Protein AF-A0A951N186-F1 (afdb_monomer)

Structure (mmCIF, N/CA/C/O backbone):
data_AF-A0A951N186-F1
#
_entry.id   AF-A0A951N186-F1
#
loop_
_atom_site.group_PDB
_atom_site.id
_atom_site.type_symbol
_atom_site.label_atom_id
_atom_site.label_alt_id
_atom_site.label_comp_id
_atom_site.label_asym_id
_atom_site.label_entity_id
_atom_site.label_seq_id
_atom_site.pdbx_PDB_ins_code
_atom_site.Cartn_x
_atom_site.Cartn_y
_atom_site.Cartn_z
_atom_site.occupancy
_atom_site.B_iso_or_equiv
_atom_site.auth_seq_id
_atom_site.auth_comp_id
_atom_site.auth_asym_id
_atom_site.auth_atom_id
_atom_site.pdbx_PDB_model_num
ATOM 1 N N . MET A 1 1 ? -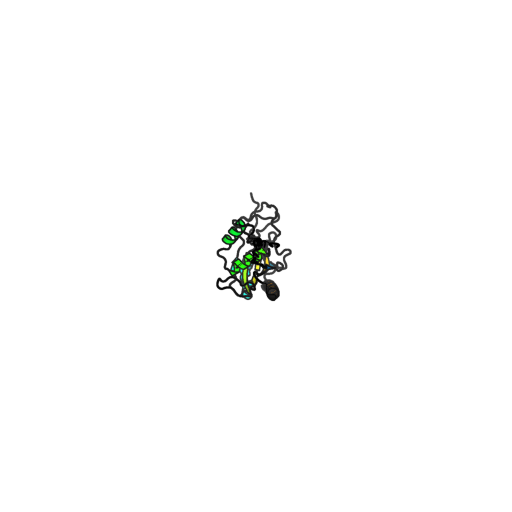59.216 61.824 78.967 1.00 41.09 1 MET A N 1
ATOM 2 C CA . MET A 1 1 ? -59.963 61.194 77.855 1.00 41.09 1 MET A CA 1
ATOM 3 C C . MET A 1 1 ? -59.197 61.439 76.556 1.00 41.09 1 MET A C 1
ATOM 5 O O . MET A 1 1 ? -59.422 62.451 75.911 1.00 41.09 1 MET A O 1
ATOM 9 N N . SER A 1 2 ? -58.229 60.579 76.223 1.00 41.03 2 SER A N 1
ATOM 10 C CA . SER A 1 2 ? -57.427 60.669 74.991 1.00 41.03 2 SER A CA 1
ATOM 11 C C . SER A 1 2 ? -57.712 59.431 74.142 1.00 41.03 2 SER A C 1
ATOM 13 O O . SER A 1 2 ? -57.433 58.312 74.56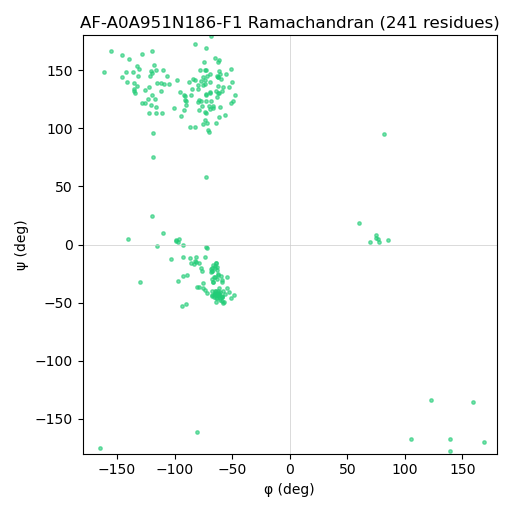6 1.00 41.03 2 SER A O 1
ATOM 15 N N . PHE A 1 3 ? -58.345 59.630 72.984 1.00 46.41 3 PHE A N 1
ATOM 16 C CA . PHE A 1 3 ? -58.671 58.579 72.022 1.00 46.41 3 PHE A CA 1
ATOM 17 C C . PHE A 1 3 ? -57.442 58.281 71.151 1.00 46.41 3 PHE A C 1
ATOM 19 O O . PHE A 1 3 ? -57.151 59.005 70.199 1.00 46.41 3 PHE A O 1
ATOM 26 N N . LEU A 1 4 ? -56.725 57.196 71.451 1.00 50.66 4 LEU A N 1
ATOM 27 C CA . LEU A 1 4 ? -55.666 56.670 70.586 1.00 50.66 4 LEU A CA 1
ATOM 28 C C . LEU A 1 4 ? -56.290 55.945 69.381 1.00 50.66 4 LEU A C 1
ATOM 30 O O . LEU A 1 4 ? -56.764 54.814 69.488 1.00 50.66 4 LEU A O 1
ATOM 34 N N . ARG A 1 5 ? -56.279 56.596 68.210 1.00 55.44 5 ARG A N 1
ATOM 35 C CA . ARG A 1 5 ? -56.559 55.956 66.913 1.00 55.44 5 ARG A CA 1
ATOM 36 C C . ARG A 1 5 ? -55.444 54.953 66.587 1.00 55.44 5 ARG A C 1
ATOM 38 O O . ARG A 1 5 ? -54.294 55.338 66.393 1.00 55.44 5 ARG A O 1
ATOM 45 N N . ARG A 1 6 ? -55.792 53.668 66.478 1.00 53.62 6 ARG A N 1
ATOM 46 C CA . ARG A 1 6 ? -54.900 52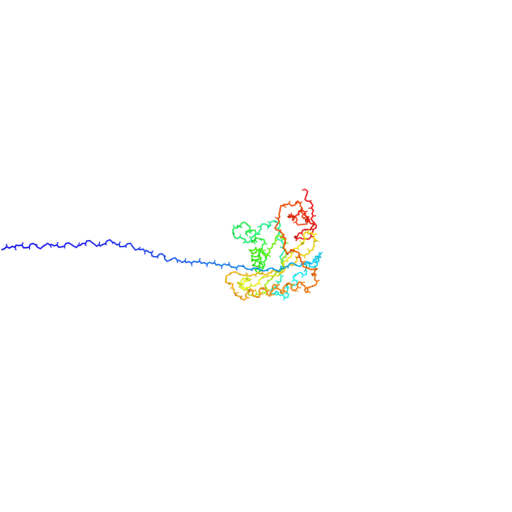.597 66.002 1.00 53.62 6 ARG A CA 1
ATOM 47 C C . ARG A 1 6 ? -54.710 52.745 64.485 1.00 53.62 6 ARG A C 1
ATOM 49 O O . ARG A 1 6 ? -55.666 52.586 63.728 1.00 53.62 6 ARG A O 1
ATOM 56 N N . LYS A 1 7 ? -53.494 53.073 64.036 1.00 51.12 7 LYS A N 1
ATOM 57 C CA . LYS A 1 7 ? -53.125 53.121 62.611 1.00 51.12 7 LYS A CA 1
ATOM 58 C C . LYS A 1 7 ? -53.012 51.678 62.101 1.00 51.12 7 LYS A C 1
ATOM 60 O O . LYS A 1 7 ? -52.183 50.918 62.592 1.00 51.12 7 LYS A O 1
ATOM 65 N N . LYS A 1 8 ? -53.899 51.285 61.184 1.00 52.12 8 LYS A N 1
ATOM 66 C CA . LYS A 1 8 ? -53.925 49.958 60.549 1.00 52.12 8 LYS A CA 1
ATOM 67 C C . LYS A 1 8 ? -52.709 49.859 59.617 1.00 52.12 8 LYS A C 1
ATOM 69 O O . LYS A 1 8 ? -52.573 50.702 58.737 1.00 52.12 8 LYS A O 1
ATOM 74 N N . SER A 1 9 ? -51.806 48.906 59.850 1.00 56.72 9 SER A N 1
ATOM 75 C CA . SER A 1 9 ? -50.656 48.666 58.970 1.00 56.72 9 SER A CA 1
ATOM 76 C C . SER A 1 9 ? -51.122 47.931 57.716 1.00 56.72 9 SER A C 1
ATOM 78 O O . SER A 1 9 ? -51.661 46.827 57.821 1.00 56.72 9 SER A O 1
ATOM 80 N N . GLU A 1 10 ? -50.930 48.533 56.547 1.00 61.75 10 GLU A N 1
ATOM 81 C CA . GLU A 1 10 ? -51.094 47.833 55.272 1.00 61.75 10 GLU A CA 1
ATOM 82 C C . GLU A 1 10 ? -49.919 46.870 55.045 1.00 61.75 10 GLU A C 1
ATOM 84 O O . GLU A 1 10 ? -48.776 47.223 55.357 1.00 61.75 10 GLU A O 1
ATOM 89 N N . PRO A 1 11 ? -50.175 45.649 54.545 1.00 61.47 11 PRO A N 1
ATOM 90 C CA . PRO A 1 11 ? -49.115 44.706 54.220 1.00 61.47 11 PRO A CA 1
ATOM 91 C C . PRO A 1 11 ? -48.320 45.211 53.009 1.00 61.47 11 PRO A C 1
ATOM 93 O O . PRO A 1 11 ? -48.897 45.602 51.995 1.00 61.47 11 PRO A O 1
ATOM 96 N N . ALA A 1 12 ? -46.992 45.205 53.125 1.00 70.25 12 ALA A N 1
ATOM 97 C CA . ALA A 1 12 ? -46.098 45.576 52.034 1.00 70.25 12 ALA A CA 1
ATOM 98 C C . ALA A 1 12 ? -46.257 44.610 50.839 1.00 70.25 12 ALA A C 1
ATOM 100 O O . ALA A 1 12 ? -46.468 43.412 51.059 1.00 70.25 12 ALA A O 1
ATOM 101 N N . PRO A 1 13 ? -46.158 45.103 49.589 1.00 70.00 13 PRO A N 1
ATOM 102 C CA . PRO A 1 13 ? -46.268 44.256 48.406 1.00 70.00 13 PRO A CA 1
ATOM 103 C C . PRO A 1 13 ? -45.133 43.218 48.369 1.00 70.00 13 PRO A C 1
ATOM 105 O O . PRO A 1 13 ? -44.019 43.518 48.813 1.00 70.00 13 PRO A O 1
ATOM 108 N N . PRO A 1 14 ? -45.399 41.999 47.860 1.00 73.56 14 PRO A N 1
ATOM 109 C CA . PRO A 1 14 ? -44.394 40.948 47.804 1.00 73.56 14 PRO A CA 1
ATOM 110 C C . PRO A 1 14 ? -43.214 41.372 46.915 1.00 73.56 14 PRO A C 1
ATOM 112 O O . PRO A 1 14 ? -43.421 42.069 45.916 1.00 73.56 14 PRO A O 1
ATOM 115 N N . PRO A 1 15 ? -41.978 40.976 47.272 1.00 77.12 15 PRO A N 1
ATOM 116 C CA . PRO A 1 15 ? -40.793 41.332 46.505 1.00 77.12 15 PRO A CA 1
ATOM 117 C C . PRO A 1 15 ? -40.879 40.775 45.074 1.00 77.12 15 PRO A C 1
ATOM 119 O O . PRO A 1 15 ? -41.459 39.703 44.871 1.00 77.12 15 PRO A O 1
ATOM 122 N N . PRO A 1 16 ? -40.318 41.488 44.077 1.00 76.25 16 PRO A N 1
ATOM 123 C CA . PRO A 1 16 ? -40.322 41.031 42.694 1.00 76.25 16 PRO A CA 1
ATOM 124 C C . PRO A 1 16 ? -39.608 39.676 42.577 1.00 76.25 16 PRO A C 1
ATOM 126 O O . PRO A 1 16 ? -38.612 39.456 43.275 1.00 76.25 16 PRO A O 1
ATOM 129 N N . PRO A 1 17 ? -40.100 38.762 41.720 1.00 74.75 17 PRO A N 1
ATOM 130 C CA . PRO A 1 17 ? -39.498 37.448 41.560 1.00 74.75 17 PRO A CA 1
ATOM 131 C C . PRO A 1 17 ? -38.057 37.588 41.067 1.00 74.75 17 PRO A C 1
ATOM 133 O O . PRO A 1 17 ? -37.775 38.307 40.106 1.00 74.75 17 PRO A O 1
ATOM 136 N N . THR A 1 18 ? -37.142 36.901 41.744 1.00 75.00 18 THR A N 1
ATOM 137 C CA . THR A 1 18 ? -35.739 36.803 41.351 1.00 75.00 18 THR A CA 1
ATOM 138 C C . THR A 1 18 ? -35.648 36.085 40.000 1.00 75.00 18 THR A C 1
ATOM 140 O O . THR A 1 18 ? -36.279 35.035 39.846 1.00 75.00 18 THR A O 1
ATOM 143 N N . PRO A 1 19 ? -34.894 36.610 39.014 1.00 65.69 19 PRO A N 1
ATOM 144 C CA . PRO A 1 19 ? -34.717 35.933 37.736 1.00 65.69 19 PRO A CA 1
ATOM 145 C C . PRO A 1 19 ? -34.062 34.572 37.980 1.00 65.69 19 PRO A C 1
ATOM 147 O O . PRO A 1 19 ? -32.961 34.482 38.523 1.00 65.69 19 PRO A O 1
ATOM 150 N N . VAL A 1 20 ? -34.774 33.510 37.612 1.00 72.38 20 VAL A N 1
ATOM 151 C CA . VAL A 1 20 ? -34.246 32.149 37.639 1.00 72.38 20 VAL A CA 1
ATOM 152 C C . VAL A 1 20 ? -33.281 32.047 36.465 1.00 72.38 20 VAL A C 1
ATOM 154 O O . VAL A 1 20 ? -33.701 32.061 35.311 1.00 72.38 20 VAL A O 1
ATOM 157 N N . HIS A 1 21 ? -31.983 32.012 36.750 1.00 67.06 21 HIS A N 1
ATOM 158 C CA . HIS A 1 21 ? -31.002 31.633 35.745 1.00 67.06 21 HIS A CA 1
ATOM 159 C C . HIS A 1 21 ? -31.157 30.130 35.507 1.00 67.06 21 HIS A C 1
ATOM 161 O O . HIS A 1 21 ? -30.788 29.329 36.362 1.00 67.06 21 HIS A O 1
ATOM 167 N N . GLU A 1 22 ? -31.760 29.754 34.380 1.00 69.25 22 GLU A N 1
ATOM 168 C CA . GLU A 1 22 ? -31.733 28.374 33.898 1.00 69.25 22 GLU A CA 1
ATOM 169 C C . GLU A 1 22 ? -30.268 27.996 33.645 1.00 69.25 22 GLU A C 1
ATOM 171 O O . GLU A 1 22 ? -29.619 28.533 32.744 1.00 69.25 22 GLU A O 1
ATOM 176 N N . GLU A 1 23 ? -29.718 27.108 34.477 1.00 68.31 23 GLU A N 1
ATOM 177 C CA . GLU A 1 23 ? -28.435 26.473 34.193 1.00 68.31 23 GLU A CA 1
ATOM 178 C C . GLU A 1 23 ? -28.601 25.623 32.934 1.00 68.31 23 GLU A C 1
ATOM 180 O O . GLU A 1 23 ? -29.205 24.550 32.949 1.00 68.31 23 GLU A O 1
ATOM 185 N N . VAL A 1 24 ? -28.069 26.114 31.816 1.00 73.69 24 VAL A N 1
ATOM 186 C CA . VAL A 1 24 ? -27.988 25.334 30.584 1.00 73.69 24 VAL A CA 1
ATOM 187 C C . VAL A 1 24 ? -26.932 24.251 30.797 1.00 73.69 24 VAL A C 1
ATOM 189 O O . VAL A 1 24 ? -25.733 24.503 30.686 1.00 73.69 24 VAL A O 1
ATOM 192 N N . THR A 1 25 ? -27.364 23.031 31.118 1.00 74.44 25 THR A N 1
ATOM 193 C CA . THR A 1 25 ? -26.478 21.863 31.154 1.00 74.44 25 THR A CA 1
AT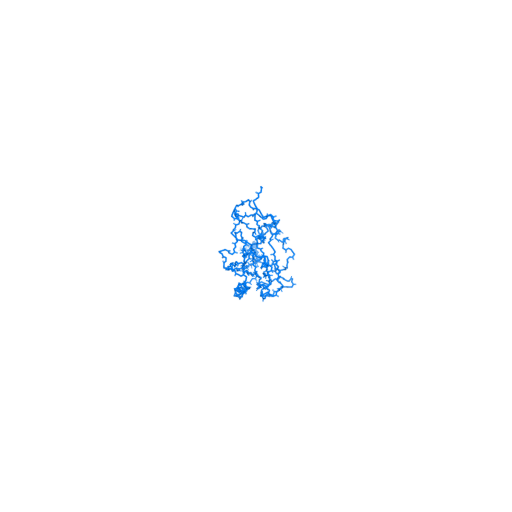OM 194 C C . THR A 1 25 ? -26.074 21.506 29.725 1.00 74.44 25 THR A C 1
ATOM 196 O O . THR A 1 25 ? -26.828 20.854 29.001 1.00 74.44 25 THR A O 1
ATOM 199 N N . ALA A 1 26 ? -24.900 21.965 29.292 1.00 80.12 26 ALA A N 1
ATOM 200 C CA . ALA A 1 26 ? -24.357 21.619 27.986 1.00 80.12 26 ALA A CA 1
ATOM 201 C C . ALA A 1 26 ? -23.877 20.160 27.980 1.00 80.12 26 ALA A C 1
ATOM 203 O O . ALA A 1 26 ? -23.118 19.737 28.852 1.00 80.12 26 ALA A O 1
ATOM 204 N N . GLN A 1 27 ? -24.316 19.392 26.986 1.00 83.19 27 GLN A N 1
ATOM 205 C CA . GLN A 1 27 ? -23.782 18.062 26.708 1.00 83.19 27 GLN A CA 1
ATOM 206 C C . GLN A 1 27 ? -22.641 18.211 25.701 1.00 83.19 27 GLN A C 1
ATOM 208 O O . GLN A 1 27 ? -22.852 18.666 24.578 1.00 83.19 27 GLN A O 1
ATOM 213 N N . GLU A 1 28 ? -21.426 17.862 26.116 1.00 85.94 28 GLU A N 1
ATOM 214 C CA . GLU A 1 28 ? -20.249 17.883 25.251 1.00 85.94 28 GLU A CA 1
ATOM 215 C C . GLU A 1 28 ? -20.074 16.520 24.571 1.00 85.94 28 GLU A C 1
ATOM 217 O O . GLU A 1 28 ? -20.038 15.478 25.228 1.00 85.94 28 GLU A O 1
ATOM 222 N N . TYR A 1 29 ? -19.939 16.531 23.245 1.00 86.31 29 TYR A N 1
ATOM 223 C CA . TYR A 1 29 ? -19.657 15.346 22.441 1.00 86.31 29 TYR A CA 1
ATOM 224 C C . TYR A 1 29 ? -18.349 15.565 21.684 1.00 86.31 29 TYR A C 1
ATOM 226 O O . TYR A 1 29 ? -18.241 16.488 20.880 1.00 86.31 29 TYR A O 1
ATOM 234 N N . LEU A 1 30 ? -17.359 14.705 21.924 1.00 85.94 30 LEU A N 1
ATOM 235 C CA . LEU A 1 30 ? -16.050 14.768 21.278 1.00 85.94 30 LEU A CA 1
ATOM 236 C C . LEU A 1 30 ? -15.715 13.427 20.625 1.00 85.94 30 LEU A C 1
ATOM 238 O O . LEU A 1 30 ? -15.795 12.373 21.258 1.00 85.94 30 LEU A O 1
ATOM 242 N N . LEU A 1 31 ? -15.259 13.482 19.375 1.00 81.12 31 LEU A N 1
ATOM 243 C CA . LEU A 1 31 ? -14.644 12.360 18.676 1.00 81.12 31 LEU A CA 1
ATOM 244 C C . LEU A 1 31 ? -13.214 12.742 18.289 1.00 81.12 31 LEU A C 1
ATOM 246 O O . LEU A 1 31 ? -12.987 13.785 17.683 1.00 81.12 31 LEU A O 1
ATOM 250 N N . ARG A 1 32 ? -12.249 11.883 18.628 1.00 84.44 32 ARG A N 1
ATOM 251 C CA . ARG A 1 32 ? -10.862 11.983 18.164 1.00 84.44 32 ARG A CA 1
ATOM 252 C C . ARG A 1 32 ? -10.487 10.692 17.460 1.00 84.44 32 ARG A C 1
ATOM 254 O O . ARG A 1 32 ? -10.621 9.616 18.041 1.00 84.44 32 ARG A O 1
ATOM 261 N N . LEU A 1 33 ? -10.027 10.827 16.225 1.00 86.69 33 LEU A N 1
ATOM 262 C CA . LEU A 1 33 ? -9.507 9.736 15.414 1.00 86.69 33 LEU A CA 1
ATOM 263 C C . LEU A 1 33 ? -8.013 9.973 15.232 1.00 86.69 33 LEU A C 1
ATOM 265 O O . LEU A 1 33 ? -7.602 11.091 14.928 1.00 86.69 33 LEU A O 1
ATOM 269 N N . ALA A 1 34 ? -7.215 8.936 15.454 1.00 89.00 34 ALA A N 1
ATOM 270 C CA . ALA A 1 34 ? -5.777 8.983 15.249 1.00 89.00 34 ALA A CA 1
ATOM 271 C C . ALA A 1 34 ? -5.383 7.842 14.319 1.00 89.00 34 ALA A C 1
ATOM 273 O O . ALA A 1 34 ? -5.656 6.683 14.629 1.00 89.00 34 ALA A O 1
ATOM 274 N N . TYR A 1 35 ? -4.759 8.189 13.200 1.00 92.06 35 TYR A N 1
ATOM 275 C CA . TYR A 1 35 ? -4.247 7.250 12.211 1.00 92.06 35 TYR A CA 1
ATOM 276 C C . TYR A 1 35 ? -2.728 7.304 12.220 1.00 92.06 35 TYR A C 1
ATOM 278 O O . TYR A 1 35 ? -2.139 8.377 12.347 1.00 92.06 35 TYR A O 1
ATOM 286 N N . VAL A 1 36 ? -2.106 6.138 12.122 1.00 93.69 36 VAL A N 1
ATOM 287 C CA . VAL A 1 36 ? -0.657 5.984 12.118 1.00 93.69 36 VAL A CA 1
ATOM 288 C C . VAL A 1 36 ? -0.298 5.053 10.978 1.00 93.69 36 VAL A C 1
ATOM 290 O O . VAL A 1 36 ? -0.931 4.016 10.792 1.00 93.69 36 VAL A O 1
ATOM 293 N N . ALA A 1 37 ? 0.743 5.416 10.243 1.00 95.81 37 ALA A N 1
ATOM 294 C CA . ALA A 1 37 ? 1.339 4.562 9.238 1.00 95.81 37 ALA A CA 1
ATOM 295 C C . ALA A 1 37 ? 2.856 4.538 9.397 1.00 95.81 37 ALA A C 1
ATOM 297 O O . ALA A 1 37 ? 3.463 5.474 9.924 1.00 95.81 37 ALA A O 1
ATOM 298 N N . ARG A 1 38 ? 3.469 3.447 8.948 1.00 96.19 38 ARG A N 1
ATOM 299 C CA . ARG A 1 38 ? 4.919 3.306 8.844 1.00 96.19 38 ARG A CA 1
ATOM 300 C C . ARG A 1 38 ? 5.264 2.691 7.499 1.00 96.19 38 ARG A C 1
ATOM 302 O O . ARG A 1 38 ? 4.602 1.755 7.057 1.00 96.19 38 ARG A O 1
ATOM 309 N N . SER A 1 39 ? 6.321 3.207 6.891 1.00 96.56 39 SER A N 1
ATOM 310 C CA . SER A 1 39 ? 6.902 2.689 5.656 1.00 96.56 39 SER A CA 1
ATOM 311 C C . SER A 1 39 ? 8.346 2.281 5.914 1.00 96.56 39 SER A C 1
ATOM 313 O O . SER A 1 39 ? 9.020 2.891 6.744 1.00 96.56 39 SER A O 1
ATOM 315 N N . SER A 1 40 ? 8.817 1.255 5.213 1.00 95.94 40 SER A N 1
ATOM 316 C CA . SER A 1 40 ? 10.240 0.931 5.131 1.00 95.94 40 SER A CA 1
ATOM 317 C C . SER A 1 40 ? 10.928 1.796 4.079 1.00 95.94 40 SER A C 1
ATOM 319 O O . SER A 1 40 ? 10.262 2.470 3.283 1.00 95.94 40 SER A O 1
ATOM 321 N N . ASP A 1 41 ? 12.254 1.686 4.026 1.00 93.81 41 ASP A N 1
ATOM 322 C CA . ASP A 1 41 ? 13.028 2.072 2.851 1.00 93.81 41 ASP A CA 1
ATOM 323 C C . ASP A 1 41 ? 12.612 1.234 1.630 1.00 93.81 41 ASP A C 1
ATOM 325 O O . ASP A 1 41 ? 12.003 0.160 1.755 1.00 93.81 41 ASP A O 1
ATOM 329 N N . GLY A 1 42 ? 12.900 1.763 0.443 1.00 93.25 42 GLY A N 1
ATOM 330 C CA . GLY A 1 42 ? 12.586 1.121 -0.826 1.00 93.25 42 GLY A CA 1
ATOM 331 C C . GLY A 1 42 ? 13.666 0.120 -1.214 1.00 93.25 42 GLY A C 1
ATOM 332 O O . GLY A 1 42 ? 14.853 0.366 -1.022 1.00 93.25 42 GLY A O 1
ATOM 333 N N . LEU A 1 43 ? 13.255 -0.995 -1.802 1.00 96.25 43 LEU A N 1
ATOM 334 C CA . LEU A 1 43 ? 14.132 -1.975 -2.426 1.00 96.25 43 LEU A CA 1
ATOM 335 C C . LEU A 1 43 ? 13.952 -1.913 -3.936 1.00 96.25 43 LEU A C 1
ATOM 337 O O . LEU A 1 43 ? 12.830 -1.803 -4.430 1.00 96.25 43 LEU A O 1
ATOM 341 N N . ARG A 1 44 ? 15.064 -1.995 -4.662 1.00 95.69 44 ARG A N 1
ATOM 342 C CA . ARG A 1 44 ? 15.081 -2.059 -6.122 1.00 95.69 44 ARG A CA 1
ATOM 343 C C . ARG A 1 44 ? 14.918 -3.504 -6.550 1.00 95.69 44 ARG A C 1
ATOM 345 O O . ARG A 1 44 ? 15.643 -4.376 -6.080 1.00 95.69 44 ARG A O 1
ATOM 352 N N . LEU A 1 45 ? 13.972 -3.761 -7.433 1.00 95.44 45 LEU A N 1
ATOM 353 C CA . LEU A 1 45 ? 13.720 -5.059 -8.032 1.00 95.44 45 LEU A CA 1
ATOM 354 C C . LEU A 1 45 ? 13.928 -4.953 -9.543 1.00 95.44 45 LEU A C 1
ATOM 356 O O . LEU A 1 45 ? 13.805 -3.880 -10.137 1.00 95.44 45 LEU A O 1
ATOM 360 N N . ALA A 1 46 ? 14.250 -6.082 -10.171 1.00 91.62 46 ALA A N 1
ATOM 361 C CA . ALA A 1 46 ? 14.498 -6.125 -11.606 1.00 91.62 46 ALA A CA 1
ATOM 362 C C . ALA A 1 46 ? 13.314 -5.574 -12.420 1.00 91.62 46 ALA A C 1
ATOM 364 O O . ALA A 1 46 ? 12.151 -5.754 -12.056 1.00 91.62 46 ALA A O 1
ATOM 365 N N . ALA A 1 47 ? 13.635 -4.938 -13.550 1.00 87.12 47 ALA A N 1
ATOM 366 C CA . ALA A 1 47 ? 12.679 -4.387 -14.507 1.00 87.12 47 ALA A CA 1
ATOM 367 C C . ALA A 1 47 ? 11.966 -5.493 -15.316 1.00 87.12 47 ALA A C 1
ATOM 369 O O . ALA A 1 47 ? 12.076 -5.563 -16.541 1.00 87.12 47 ALA A O 1
ATOM 370 N N . ASP A 1 48 ? 11.286 -6.402 -14.620 1.00 86.75 48 ASP A N 1
ATOM 371 C CA . ASP A 1 48 ? 10.630 -7.577 -15.185 1.00 86.75 48 ASP A CA 1
ATOM 372 C C . ASP A 1 48 ? 9.168 -7.641 -14.703 1.00 86.75 48 ASP A C 1
ATOM 374 O O . ASP A 1 48 ? 8.915 -7.712 -13.495 1.00 86.75 48 ASP A O 1
ATOM 378 N N . PRO A 1 49 ? 8.178 -7.648 -15.617 1.00 84.94 49 PRO A N 1
ATOM 379 C CA . PRO A 1 49 ? 6.767 -7.793 -15.263 1.00 84.94 49 PRO A CA 1
ATOM 380 C C . PRO A 1 49 ? 6.447 -9.034 -14.421 1.00 84.94 49 PRO A C 1
ATOM 382 O O . PRO A 1 49 ? 5.498 -9.012 -13.638 1.00 84.94 49 PRO A O 1
ATOM 385 N N . SER A 1 50 ? 7.222 -10.115 -14.550 1.00 89.56 50 SER A N 1
ATOM 386 C CA . SER A 1 50 ? 7.032 -11.319 -13.737 1.00 89.56 50 SER A CA 1
ATOM 387 C C . SER A 1 50 ? 7.362 -11.092 -12.259 1.00 89.56 50 SER A C 1
ATOM 389 O O . SER A 1 50 ? 6.728 -11.689 -11.390 1.00 89.56 50 SER A O 1
ATOM 391 N N . VAL A 1 51 ? 8.290 -10.175 -11.966 1.00 91.19 51 VAL A N 1
ATOM 392 C CA . VAL A 1 51 ? 8.646 -9.781 -10.598 1.00 91.19 51 VAL A CA 1
ATOM 393 C C . VAL A 1 51 ? 7.526 -8.950 -9.978 1.00 91.19 51 VAL A C 1
ATOM 395 O O . VAL A 1 51 ? 7.135 -9.208 -8.842 1.00 91.19 51 VAL A O 1
ATOM 398 N N . ALA A 1 52 ? 6.931 -8.025 -10.739 1.00 90.38 52 ALA A N 1
ATOM 399 C CA . ALA A 1 52 ? 5.754 -7.279 -10.286 1.00 90.38 52 ALA A CA 1
ATOM 400 C C . ALA A 1 52 ? 4.569 -8.216 -9.977 1.00 90.38 52 ALA A C 1
ATOM 402 O O . ALA A 1 52 ? 3.901 -8.064 -8.956 1.00 90.38 52 ALA A O 1
ATOM 403 N N . ALA A 1 53 ? 4.350 -9.235 -10.815 1.00 92.62 53 ALA A N 1
ATOM 404 C CA . ALA A 1 53 ? 3.310 -10.241 -10.603 1.00 92.62 53 ALA A CA 1
ATOM 405 C C . ALA A 1 53 ? 3.565 -11.149 -9.382 1.00 92.62 53 ALA A C 1
ATOM 407 O O . ALA A 1 53 ? 2.623 -11.747 -8.865 1.00 92.62 53 ALA A O 1
ATOM 408 N N . ALA A 1 54 ? 4.811 -11.247 -8.906 1.00 94.12 54 ALA A N 1
ATOM 409 C CA . ALA A 1 54 ? 5.178 -12.048 -7.739 1.00 94.12 54 ALA A CA 1
ATOM 410 C C . ALA A 1 54 ? 4.947 -11.324 -6.399 1.00 94.12 54 ALA A C 1
ATOM 412 O O . ALA A 1 54 ? 4.885 -11.986 -5.363 1.00 94.12 54 ALA A O 1
ATOM 413 N N . ILE A 1 55 ? 4.783 -9.993 -6.396 1.00 95.88 55 ILE A N 1
ATOM 414 C CA . ILE A 1 55 ? 4.613 -9.183 -5.173 1.00 95.88 55 ILE A CA 1
ATOM 415 C C . ILE A 1 55 ? 3.521 -9.723 -4.232 1.00 95.88 55 ILE A C 1
ATOM 417 O O . ILE A 1 55 ? 3.794 -9.834 -3.034 1.00 95.88 55 ILE A O 1
ATOM 421 N N . PRO A 1 56 ? 2.315 -10.101 -4.700 1.00 97.12 56 PRO A N 1
ATOM 422 C CA . PRO A 1 56 ? 1.260 -10.574 -3.802 1.00 97.12 56 PRO A CA 1
ATOM 423 C C . PRO A 1 56 ? 1.665 -11.836 -3.031 1.00 97.12 56 PRO A C 1
ATOM 425 O O . PRO A 1 56 ? 1.394 -11.935 -1.836 1.00 97.12 56 PRO A O 1
ATOM 428 N N . ALA A 1 57 ? 2.402 -12.746 -3.676 1.00 97.00 57 ALA A N 1
ATOM 429 C CA . ALA A 1 57 ? 2.893 -13.978 -3.060 1.00 97.00 57 ALA A CA 1
ATOM 430 C C . ALA A 1 57 ? 3.961 -13.726 -1.976 1.00 97.00 57 ALA A C 1
ATOM 432 O O . ALA A 1 57 ? 4.169 -14.569 -1.109 1.00 97.00 57 ALA A O 1
ATOM 433 N N . ILE A 1 58 ? 4.627 -12.564 -1.991 1.00 96.69 58 ILE A N 1
ATOM 434 C CA . ILE A 1 58 ? 5.561 -12.146 -0.930 1.00 96.69 58 ILE A CA 1
ATOM 435 C C . ILE A 1 58 ? 4.788 -11.693 0.322 1.00 96.69 58 ILE A C 1
ATOM 437 O O . ILE A 1 58 ? 5.248 -11.895 1.447 1.00 96.69 58 ILE A O 1
ATOM 441 N N . VAL A 1 59 ? 3.608 -11.089 0.141 1.00 97.19 59 VAL A N 1
ATOM 442 C CA . VAL A 1 59 ? 2.745 -10.602 1.234 1.00 97.19 59 VAL A CA 1
ATOM 443 C C . VAL A 1 59 ? 1.926 -11.731 1.854 1.00 97.19 59 VAL A C 1
ATOM 445 O O . VAL A 1 59 ? 1.716 -11.746 3.068 1.00 97.19 59 VAL A O 1
ATOM 448 N N . GLU A 1 60 ? 1.483 -12.680 1.031 1.00 97.38 60 GLU A N 1
ATOM 449 C CA . GLU A 1 60 ? 0.554 -13.754 1.391 1.00 97.38 60 GLU A CA 1
ATOM 450 C C . GLU A 1 60 ? 0.915 -14.508 2.689 1.00 97.38 60 GLU A C 1
ATOM 452 O O . GLU A 1 60 ? 0.029 -14.657 3.530 1.00 97.38 60 GLU A O 1
ATOM 457 N N . PRO A 1 61 ? 2.183 -14.886 2.970 1.00 97.31 61 PRO A N 1
ATOM 458 C CA . PRO A 1 61 ? 2.535 -15.598 4.203 1.00 97.31 61 PRO A CA 1
ATOM 459 C C . PRO A 1 61 ? 2.318 -14.800 5.496 1.00 97.31 61 PRO A C 1
ATOM 461 O O . PRO A 1 61 ? 2.314 -15.380 6.583 1.00 97.31 61 PRO A O 1
ATOM 464 N N . LEU A 1 62 ? 2.213 -13.471 5.403 1.00 97.31 62 LEU A N 1
ATOM 465 C CA . LEU A 1 62 ? 2.008 -12.572 6.540 1.00 97.31 62 LEU A CA 1
ATOM 466 C C . LEU A 1 62 ? 0.563 -12.074 6.648 1.00 97.31 62 LEU A C 1
ATOM 468 O O . LEU A 1 62 ? 0.210 -11.485 7.670 1.00 97.31 62 LEU A O 1
ATOM 472 N N . SER A 1 63 ? -0.260 -12.283 5.619 1.00 97.69 63 SER A N 1
ATOM 473 C CA . SER A 1 63 ? -1.642 -11.814 5.604 1.00 97.69 63 SER A CA 1
ATOM 474 C C . SER A 1 63 ? -2.592 -12.835 6.230 1.00 97.69 63 SER A C 1
ATOM 476 O O . SER A 1 63 ? -2.470 -14.040 6.035 1.00 97.69 63 SER A O 1
ATOM 478 N N . GLN A 1 64 ? -3.562 -12.342 6.995 1.00 97.62 64 GLN A N 1
ATOM 479 C CA . GLN A 1 64 ? -4.651 -13.129 7.580 1.00 97.62 64 GLN A CA 1
ATOM 480 C C . GLN A 1 64 ? -5.841 -13.266 6.624 1.00 97.62 64 GLN A C 1
ATOM 482 O O . GLN A 1 64 ? -6.750 -14.058 6.867 1.00 97.62 64 GLN A O 1
ATOM 487 N N . THR A 1 65 ? -5.842 -12.490 5.543 1.00 97.19 65 THR A N 1
ATOM 488 C CA . THR A 1 65 ? -6.891 -12.452 4.524 1.00 97.19 65 THR A CA 1
ATOM 489 C C . THR A 1 65 ? -6.274 -12.617 3.139 1.00 97.19 65 THR A C 1
ATOM 491 O O . THR A 1 65 ? -5.067 -12.436 2.990 1.00 97.19 65 THR A O 1
ATOM 494 N N . PRO A 1 66 ? -7.068 -12.937 2.103 1.00 97.00 66 PRO A N 1
ATOM 495 C CA . PRO A 1 66 ? -6.573 -12.896 0.733 1.00 97.00 66 PRO A CA 1
ATOM 496 C C . PRO A 1 66 ? -5.942 -11.534 0.420 1.00 97.00 66 PRO A C 1
ATOM 498 O O . PRO A 1 66 ? -6.495 -10.498 0.796 1.00 97.00 66 PRO A O 1
ATOM 501 N N . VAL A 1 67 ? -4.783 -11.552 -0.239 1.00 98.06 67 VAL A N 1
ATOM 502 C CA . VAL A 1 67 ? -4.091 -10.333 -0.668 1.00 98.06 67 VAL A CA 1
ATOM 503 C C . VAL A 1 67 ? -4.792 -9.786 -1.905 1.00 98.06 67 VAL A C 1
ATOM 505 O O . VAL A 1 67 ? -4.922 -10.479 -2.914 1.00 98.06 67 VAL A O 1
ATOM 508 N N . GLU A 1 68 ? -5.227 -8.538 -1.827 1.00 97.81 68 GLU A N 1
ATOM 509 C CA . GLU A 1 68 ? -5.865 -7.808 -2.918 1.00 97.81 68 GLU A CA 1
ATOM 510 C C . GLU A 1 68 ? -4.867 -6.793 -3.489 1.00 97.81 68 GLU A C 1
ATOM 512 O O . GLU A 1 68 ? -4.090 -6.171 -2.757 1.00 97.81 68 GLU A O 1
ATOM 517 N N . VAL A 1 69 ? -4.831 -6.690 -4.818 1.00 97.69 69 VAL A N 1
ATOM 518 C CA . VAL A 1 69 ? -3.866 -5.857 -5.543 1.00 97.69 69 VAL A CA 1
ATOM 519 C C . VAL A 1 69 ? -4.600 -4.692 -6.169 1.00 97.69 69 VAL A C 1
ATOM 521 O O . VAL A 1 69 ? -5.372 -4.870 -7.109 1.00 97.69 69 VAL A O 1
ATOM 524 N N . VAL A 1 70 ? -4.300 -3.499 -5.677 1.00 96.88 70 VAL A N 1
ATOM 525 C CA . VAL A 1 70 ? -4.875 -2.252 -6.167 1.00 96.88 70 VAL A CA 1
ATOM 526 C C . VAL A 1 70 ? -3.865 -1.587 -7.083 1.00 96.88 70 VAL A C 1
ATOM 528 O O . VAL A 1 70 ? -2.758 -1.248 -6.664 1.00 96.88 70 VAL A O 1
ATOM 531 N N . GLY A 1 71 ? -4.230 -1.420 -8.350 1.00 95.06 71 GLY A N 1
ATOM 532 C CA . GLY A 1 71 ? -3.420 -0.665 -9.300 1.00 95.06 71 GLY A CA 1
ATOM 533 C C . GLY A 1 71 ? -3.478 0.847 -9.043 1.00 95.06 71 GLY A C 1
ATOM 534 O O . GLY A 1 71 ? -4.345 1.318 -8.304 1.00 95.06 71 GLY A O 1
ATOM 535 N N . PRO A 1 72 ? -2.611 1.634 -9.696 1.00 94.00 72 PRO A N 1
ATOM 536 C CA . PRO A 1 72 ? -2.606 3.076 -9.512 1.00 94.00 72 PRO A CA 1
ATOM 537 C C . PRO A 1 72 ? -3.867 3.710 -10.118 1.00 94.00 72 PRO A C 1
ATOM 539 O O . PRO A 1 72 ? -4.368 3.269 -11.161 1.00 94.00 72 PRO A O 1
ATOM 542 N N . LEU A 1 73 ? -4.348 4.783 -9.491 1.00 93.00 73 LEU A N 1
ATOM 543 C CA . LEU A 1 73 ? -5.554 5.527 -9.833 1.00 93.00 73 LEU A CA 1
ATOM 544 C C . LEU A 1 73 ? -5.616 5.842 -11.331 1.00 93.00 73 LEU A C 1
ATOM 546 O O . LEU A 1 73 ? -4.656 6.386 -11.888 1.00 93.00 73 LEU A O 1
ATOM 550 N N . PRO A 1 74 ? -6.731 5.532 -12.014 1.00 90.06 74 PRO A N 1
ATOM 551 C CA . PRO A 1 74 ? -7.001 6.008 -13.368 1.00 90.06 74 PRO A CA 1
ATOM 552 C C . PRO A 1 74 ? -6.822 7.528 -13.486 1.00 90.06 74 PRO A C 1
ATOM 554 O O . PRO A 1 74 ? -7.040 8.254 -12.522 1.00 90.06 74 PRO A O 1
ATOM 557 N N . LEU A 1 75 ? -6.458 8.021 -14.676 1.00 86.81 75 LEU A N 1
ATOM 558 C CA . LEU A 1 75 ? -6.205 9.458 -14.882 1.00 86.81 75 LEU A CA 1
ATOM 559 C C . LEU A 1 75 ? -7.421 10.336 -14.562 1.00 86.81 75 LEU A C 1
ATOM 561 O O . LEU A 1 75 ? -7.265 11.452 -14.089 1.00 86.81 75 LEU A O 1
ATOM 565 N N . GLU A 1 76 ? -8.629 9.824 -14.789 1.00 89.50 76 GLU A N 1
ATOM 566 C CA . GLU A 1 76 ? -9.889 10.498 -14.449 1.00 89.50 76 GLU A CA 1
ATOM 567 C C . GLU A 1 76 ? -10.088 10.726 -12.940 1.00 89.50 76 GLU A C 1
ATOM 569 O O . GLU A 1 76 ? -10.914 11.549 -12.548 1.00 89.50 76 GLU A O 1
ATOM 574 N N . TYR A 1 77 ? -9.314 10.028 -12.105 1.00 91.94 77 TYR A N 1
ATOM 575 C CA . TYR A 1 77 ? -9.320 10.125 -10.650 1.00 91.94 77 TYR A CA 1
ATOM 576 C C . TYR A 1 77 ? -7.956 10.573 -10.099 1.00 91.94 77 TYR A C 1
ATOM 578 O O . TYR A 1 77 ? -7.644 10.264 -8.954 1.00 91.94 77 TYR A O 1
ATOM 586 N N . SER A 1 78 ? -7.130 11.281 -10.884 1.00 85.12 78 SER A N 1
ATOM 587 C CA . SER A 1 78 ? -5.787 11.714 -10.452 1.00 85.12 78 SER A CA 1
ATOM 588 C C . SER A 1 78 ? -5.794 12.586 -9.197 1.00 85.12 78 SER A C 1
ATOM 590 O O . SER A 1 78 ? -4.844 12.546 -8.424 1.00 85.12 78 SER A O 1
ATOM 592 N N . ASP A 1 79 ? -6.869 13.349 -9.003 1.00 87.38 79 ASP A N 1
ATOM 593 C CA . ASP A 1 79 ? -7.022 14.290 -7.892 1.00 87.38 79 ASP A CA 1
ATOM 594 C C . ASP A 1 79 ? -7.809 13.675 -6.720 1.00 87.38 79 ASP A C 1
ATOM 596 O O . ASP A 1 79 ? -8.121 14.360 -5.748 1.00 87.38 79 ASP A O 1
ATOM 600 N N . ALA A 1 80 ? -8.166 12.388 -6.803 1.00 93.31 80 ALA A N 1
ATOM 601 C CA . ALA A 1 80 ? -8.937 11.713 -5.771 1.00 93.31 80 ALA A CA 1
ATOM 602 C C . ALA A 1 80 ? -8.160 11.659 -4.447 1.00 93.31 80 ALA A C 1
ATOM 604 O O . ALA A 1 80 ? -7.041 11.155 -4.394 1.00 93.31 80 ALA A O 1
ATOM 605 N N . SER A 1 81 ? -8.785 12.123 -3.364 1.00 93.81 81 SER A N 1
ATOM 606 C CA . SER A 1 81 ? -8.168 12.197 -2.037 1.00 93.81 81 SER A CA 1
ATOM 607 C C . SER A 1 81 ? -9.171 11.843 -0.939 1.00 93.81 81 SER A C 1
ATOM 609 O O . SER A 1 81 ? -10.309 12.306 -0.997 1.00 93.81 81 SER A O 1
ATOM 611 N N . PRO A 1 82 ? -8.785 11.087 0.106 1.00 93.81 82 PRO A N 1
ATOM 612 C CA . PRO A 1 82 ? -9.669 10.789 1.236 1.00 93.81 82 PRO A CA 1
ATOM 613 C C . PRO A 1 82 ? -9.914 11.991 2.173 1.00 93.81 82 PRO A C 1
ATOM 615 O O . PRO A 1 82 ? -10.664 11.870 3.146 1.00 93.81 82 PRO A O 1
ATOM 618 N N . ALA A 1 83 ? -9.299 13.151 1.916 1.00 91.38 83 ALA A N 1
ATOM 619 C CA . ALA A 1 83 ? -9.403 14.330 2.769 1.00 91.38 83 ALA A CA 1
ATOM 620 C C . ALA A 1 83 ? -10.811 14.960 2.741 1.00 91.38 83 ALA A C 1
ATOM 622 O O . ALA A 1 83 ? -11.259 15.516 1.739 1.00 91.38 83 ALA A O 1
ATOM 623 N N . ILE A 1 84 ? -11.488 14.959 3.895 1.00 87.81 84 ILE A N 1
ATOM 624 C CA . ILE A 1 84 ? -12.878 15.441 4.044 1.00 87.81 84 ILE A CA 1
ATOM 625 C C . ILE A 1 84 ? -13.037 16.934 3.712 1.00 87.81 84 ILE A C 1
ATOM 627 O O . ILE A 1 84 ? -14.106 17.368 3.285 1.00 87.81 84 ILE A O 1
ATOM 631 N N . GLU A 1 85 ? -11.975 17.722 3.861 1.00 90.00 85 GLU A N 1
ATOM 632 C CA . GLU A 1 85 ? -11.972 19.159 3.561 1.00 90.00 85 GLU A CA 1
ATOM 633 C C . GLU A 1 85 ? -12.182 19.459 2.067 1.00 90.00 85 GLU A C 1
ATOM 635 O O . GLU A 1 85 ? -12.593 20.562 1.704 1.00 90.00 85 GLU A O 1
ATOM 640 N N . ARG A 1 86 ? -11.937 18.475 1.192 1.00 90.38 86 ARG A N 1
ATOM 641 C CA . ARG A 1 86 ? -11.991 18.610 -0.265 1.00 90.38 86 ARG A CA 1
ATOM 642 C C . ARG A 1 86 ? -13.053 17.684 -0.845 1.00 90.38 86 ARG A C 1
ATOM 644 O O . ARG A 1 86 ? -12.769 16.646 -1.430 1.00 90.38 86 ARG A O 1
ATOM 651 N N . PHE A 1 87 ? -14.312 18.082 -0.682 1.00 91.31 87 PHE A N 1
ATOM 652 C CA . PHE A 1 87 ? -15.469 17.223 -0.956 1.00 91.31 87 PHE A CA 1
ATOM 653 C C . PHE A 1 87 ? -15.482 16.576 -2.353 1.00 91.31 87 PHE A C 1
ATOM 655 O O . PHE A 1 87 ? -15.817 15.401 -2.471 1.00 91.31 87 PHE A O 1
ATOM 662 N N . ASN A 1 88 ? -15.099 17.308 -3.405 1.00 93.94 88 ASN A N 1
ATOM 663 C CA . ASN A 1 88 ? -15.065 16.761 -4.767 1.00 93.94 88 ASN A CA 1
ATOM 664 C C . ASN A 1 88 ? -14.009 15.653 -4.917 1.00 93.94 88 ASN A C 1
ATOM 666 O O . ASN A 1 88 ? -14.298 14.610 -5.500 1.00 93.94 88 ASN A O 1
ATOM 670 N N . GLU A 1 89 ? -12.816 15.863 -4.355 1.00 94.62 89 GLU A N 1
ATOM 671 C CA . GLU A 1 89 ? -11.716 14.888 -4.351 1.00 94.62 89 GLU A CA 1
ATOM 672 C C . GLU A 1 89 ? -12.106 13.643 -3.540 1.00 94.62 89 GLU A C 1
ATOM 674 O O . GLU A 1 89 ? -11.886 12.518 -3.986 1.00 94.62 89 GLU A O 1
ATOM 679 N N . LEU A 1 90 ? -12.789 13.834 -2.405 1.00 95.38 90 LEU A N 1
ATOM 680 C CA . LEU A 1 90 ? -13.350 12.742 -1.606 1.00 95.38 90 LEU A CA 1
ATOM 681 C C . LEU A 1 90 ? -14.404 11.946 -2.375 1.00 95.38 90 LEU A C 1
ATOM 683 O O . LEU A 1 90 ? -14.427 10.717 -2.318 1.00 95.38 90 LEU A O 1
ATOM 687 N N . GLN A 1 91 ? -15.287 12.622 -3.107 1.00 95.25 91 GLN A N 1
ATOM 688 C CA . GLN A 1 91 ? -16.318 11.948 -3.887 1.00 95.25 91 GLN A CA 1
ATOM 689 C C . GLN A 1 91 ? -15.694 11.099 -5.003 1.00 95.25 91 GLN A C 1
ATOM 691 O O . GLN A 1 91 ? -16.105 9.956 -5.207 1.00 95.25 91 GLN A O 1
ATOM 696 N N . GLN A 1 92 ? -14.664 11.622 -5.676 1.00 95.06 92 GLN A N 1
ATOM 697 C CA . GLN A 1 92 ? -13.866 10.865 -6.642 1.00 95.06 92 GLN A CA 1
ATOM 698 C C . GLN A 1 92 ? -13.154 9.679 -5.987 1.00 95.06 92 GLN A C 1
ATOM 700 O O . GLN A 1 92 ? -13.185 8.583 -6.539 1.00 95.06 92 GLN A O 1
ATOM 705 N N . TRP A 1 93 ? -12.593 9.860 -4.790 1.00 96.12 93 TRP A N 1
ATOM 706 C CA . TRP A 1 93 ? -11.942 8.790 -4.035 1.00 96.12 93 TRP A CA 1
ATOM 707 C C . TRP A 1 93 ? -12.906 7.646 -3.708 1.00 96.12 93 TRP A C 1
ATOM 709 O O . TRP A 1 93 ? -12.606 6.481 -3.967 1.00 96.12 93 TRP A O 1
ATOM 719 N N . VAL A 1 94 ? -14.114 7.965 -3.236 1.00 95.00 94 VAL A N 1
ATOM 720 C CA . VAL A 1 94 ? -15.153 6.958 -2.966 1.00 95.00 94 VAL A CA 1
ATOM 721 C C . VAL A 1 94 ? -15.552 6.217 -4.242 1.00 95.00 94 VAL A C 1
ATOM 723 O O . VAL A 1 94 ? -15.701 4.995 -4.218 1.00 95.00 94 VAL A O 1
ATOM 726 N N . LEU A 1 95 ? -15.715 6.930 -5.361 1.00 95.06 95 LEU A N 1
ATOM 727 C CA . LEU A 1 95 ? -16.056 6.315 -6.645 1.00 95.06 95 LEU A CA 1
ATOM 728 C C . LEU A 1 95 ? -14.943 5.393 -7.152 1.00 95.06 95 LEU A C 1
ATOM 730 O O . LEU A 1 95 ? -15.247 4.285 -7.593 1.00 95.06 95 LEU A O 1
ATOM 734 N N . ALA A 1 96 ? -13.685 5.822 -7.040 1.00 95.06 96 ALA A N 1
ATOM 735 C CA . ALA A 1 96 ? -12.521 5.069 -7.490 1.00 95.06 96 ALA A CA 1
ATOM 736 C C . ALA A 1 96 ? -12.308 3.770 -6.700 1.00 95.06 96 ALA A C 1
ATOM 738 O O . ALA A 1 96 ? -11.755 2.821 -7.242 1.00 95.06 96 ALA A O 1
ATOM 739 N N . ARG A 1 97 ? -12.742 3.712 -5.432 1.00 95.19 97 ARG A N 1
ATOM 740 C CA . ARG A 1 97 ? -12.496 2.567 -4.534 1.00 95.19 97 ARG A CA 1
ATOM 741 C C . ARG A 1 97 ? -13.739 1.746 -4.210 1.00 95.19 97 ARG A C 1
ATOM 743 O O . ARG A 1 97 ? -13.699 0.908 -3.318 1.00 95.19 97 ARG A O 1
ATOM 750 N N . ARG A 1 98 ? -14.867 1.980 -4.883 1.00 93.62 98 ARG A N 1
ATOM 751 C CA . ARG A 1 98 ? -16.156 1.365 -4.512 1.00 93.62 98 ARG A CA 1
ATOM 752 C C . ARG A 1 98 ? -16.185 -0.165 -4.620 1.00 93.62 98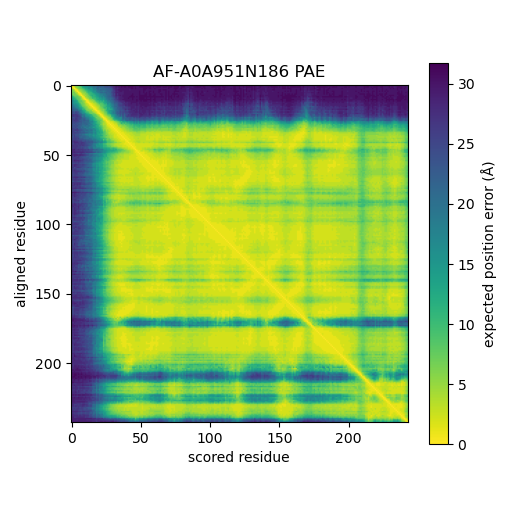 ARG A C 1
ATOM 754 O O . ARG A 1 98 ? -16.947 -0.782 -3.882 1.00 93.62 98 ARG A O 1
ATOM 761 N N . GLU A 1 99 ? -15.399 -0.727 -5.539 1.00 94.44 99 GLU A N 1
ATOM 762 C CA . GLU A 1 99 ? -15.336 -2.170 -5.816 1.00 94.44 99 GLU A CA 1
ATOM 763 C C . GLU A 1 99 ? -14.357 -2.899 -4.880 1.00 94.44 99 GLU A C 1
ATOM 765 O O . GLU A 1 99 ? -14.423 -4.119 -4.758 1.00 94.44 99 GLU A O 1
ATOM 770 N N . GLU A 1 100 ? -13.479 -2.156 -4.199 1.00 96.25 100 GLU A N 1
ATOM 771 C CA . GLU A 1 100 ? -12.446 -2.706 -3.320 1.00 96.25 100 GLU A CA 1
ATOM 772 C C . GLU A 1 100 ? -13.052 -3.246 -2.017 1.00 96.25 100 GLU A C 1
ATOM 774 O O . GLU A 1 100 ? -14.044 -2.715 -1.482 1.00 96.25 100 GLU A O 1
ATOM 779 N N . SER A 1 101 ? -12.421 -4.270 -1.437 1.00 96.81 101 SER A N 1
ATOM 780 C CA . SER A 1 101 ? -12.898 -4.844 -0.176 1.00 96.81 101 SER A CA 1
ATOM 781 C C . SER A 1 101 ? -12.869 -3.833 0.989 1.00 96.81 101 SER A C 1
ATOM 783 O O . SER A 1 101 ? -12.127 -2.845 0.972 1.00 96.81 101 SER A O 1
ATOM 785 N N . PRO A 1 102 ? -13.670 -4.033 2.056 1.00 96.44 102 PRO A N 1
ATOM 786 C CA . PRO A 1 102 ? -13.643 -3.159 3.234 1.00 96.44 102 PRO A CA 1
ATOM 787 C C . PRO A 1 102 ? -12.250 -2.996 3.868 1.00 96.44 102 PRO A C 1
ATOM 789 O O . PRO A 1 102 ? -11.898 -1.893 4.288 1.00 96.44 102 PRO A O 1
ATOM 792 N N . ILE A 1 103 ? -11.446 -4.066 3.894 1.00 96.81 103 ILE A N 1
ATOM 793 C CA . ILE A 1 103 ? -10.074 -4.059 4.425 1.00 96.81 103 ILE A CA 1
ATOM 794 C C . ILE A 1 103 ? -9.195 -3.134 3.593 1.00 96.81 103 ILE A C 1
ATOM 796 O O . ILE A 1 103 ? -8.520 -2.260 4.138 1.00 96.81 103 ILE A O 1
ATOM 800 N N . VAL A 1 104 ? -9.244 -3.297 2.274 1.00 96.81 104 VAL A N 1
ATOM 801 C CA . VAL A 1 104 ? -8.443 -2.513 1.341 1.00 96.81 104 VAL A CA 1
ATOM 802 C C . VAL A 1 104 ? -8.876 -1.058 1.333 1.00 96.81 104 VAL A C 1
ATOM 804 O O . VAL A 1 104 ? -8.031 -0.184 1.497 1.00 96.81 104 VAL A O 1
ATOM 807 N N . ARG A 1 105 ? -10.180 -0.762 1.301 1.00 95.94 105 ARG A N 1
ATOM 808 C CA . ARG A 1 105 ? -10.683 0.617 1.443 1.00 95.94 105 ARG A CA 1
ATOM 809 C C . ARG A 1 105 ? -10.219 1.284 2.732 1.00 95.94 105 ARG A C 1
ATOM 811 O O . ARG A 1 105 ? -9.833 2.449 2.700 1.00 95.94 105 ARG A O 1
ATOM 818 N N . HIS A 1 106 ? -10.243 0.567 3.855 1.00 94.75 106 HIS A N 1
ATOM 819 C CA . HIS A 1 106 ? -9.741 1.097 5.119 1.00 94.75 106 HIS A CA 1
ATOM 820 C C . HIS A 1 106 ? -8.227 1.341 5.070 1.00 94.75 106 HIS A C 1
ATOM 822 O O . HIS A 1 106 ? -7.772 2.409 5.470 1.00 94.75 106 HIS A O 1
ATOM 828 N N . GLY A 1 107 ? -7.450 0.393 4.538 1.00 95.81 107 GLY A N 1
ATOM 829 C CA . GLY A 1 107 ? -6.005 0.547 4.366 1.00 95.81 107 GLY A CA 1
ATOM 830 C C . GLY A 1 107 ? -5.642 1.734 3.488 1.00 95.81 107 GLY A C 1
ATOM 831 O O . GLY A 1 107 ? -4.849 2.572 3.897 1.00 95.81 107 GLY A O 1
ATOM 832 N N . LEU A 1 108 ? -6.285 1.862 2.335 1.00 96.38 108 LEU A N 1
ATOM 833 C CA . LEU A 1 108 ? -6.117 2.999 1.439 1.00 96.38 108 LEU A CA 1
ATOM 834 C C . LEU A 1 108 ? -6.472 4.318 2.126 1.00 96.38 108 LEU A C 1
ATOM 836 O O . LEU A 1 108 ? -5.696 5.263 2.061 1.00 96.38 108 LEU A O 1
ATOM 840 N N . TYR A 1 109 ? -7.594 4.365 2.849 1.00 94.81 109 TYR A N 1
ATOM 841 C CA . TYR A 1 109 ? -7.986 5.553 3.602 1.00 94.81 109 TYR A CA 1
ATOM 842 C C . TYR A 1 109 ? -6.912 5.954 4.623 1.00 94.81 109 TYR A C 1
ATOM 844 O O . TYR A 1 109 ? -6.484 7.103 4.645 1.00 94.81 109 TYR A O 1
ATOM 852 N N . VAL A 1 110 ? -6.437 5.013 5.447 1.00 94.75 110 VAL A N 1
ATOM 853 C CA . VAL A 1 110 ? -5.415 5.276 6.475 1.00 94.75 110 VAL A CA 1
ATOM 854 C C . VAL A 1 110 ? -4.084 5.700 5.852 1.00 94.75 110 VAL A C 1
ATOM 856 O O . VAL A 1 110 ? -3.466 6.663 6.310 1.00 94.75 110 VAL A O 1
ATOM 859 N N . LEU A 1 111 ? -3.628 4.988 4.824 1.00 96.12 111 LEU A N 1
ATOM 860 C CA . LEU A 1 111 ? -2.306 5.190 4.238 1.00 96.12 111 LEU A CA 1
ATOM 861 C C . LEU A 1 111 ? -2.234 6.444 3.364 1.00 96.12 111 LEU A C 1
ATOM 863 O O . LEU A 1 111 ? -1.234 7.151 3.427 1.00 96.12 111 LEU A O 1
ATOM 867 N N . GLU A 1 112 ? -3.288 6.774 2.617 1.00 94.56 112 GLU A N 1
ATOM 868 C CA . GLU A 1 112 ? -3.341 8.023 1.849 1.00 94.56 112 GLU A CA 1
ATOM 869 C C . GLU A 1 112 ? -3.547 9.239 2.770 1.00 94.56 112 GLU A C 1
ATOM 871 O O . GLU A 1 112 ? -2.878 10.253 2.597 1.00 94.56 112 GLU A O 1
ATOM 876 N N . MET A 1 113 ? -4.376 9.140 3.824 1.00 93.19 113 MET A N 1
ATOM 877 C CA . MET A 1 113 ? -4.537 10.233 4.807 1.00 93.19 113 MET A CA 1
ATOM 878 C C . MET A 1 113 ? -3.244 10.568 5.564 1.00 93.19 113 MET A C 1
ATOM 880 O O . MET A 1 113 ? -3.096 11.678 6.076 1.00 93.19 113 MET A O 1
ATOM 884 N N . THR A 1 114 ? -2.332 9.603 5.684 1.00 93.62 114 THR A N 1
ATOM 885 C CA . THR A 1 114 ? -1.031 9.763 6.353 1.00 93.62 114 THR A CA 1
ATOM 886 C C . THR A 1 114 ? 0.120 10.003 5.375 1.00 93.62 114 THR A C 1
ATOM 888 O O . THR A 1 114 ? 1.263 10.082 5.823 1.00 93.62 114 THR A O 1
ATOM 891 N N . ASP A 1 115 ? -0.161 10.125 4.070 1.00 92.25 115 ASP A N 1
ATOM 892 C CA . ASP A 1 115 ? 0.835 10.278 2.995 1.00 92.25 115 ASP A CA 1
ATOM 893 C C . ASP A 1 115 ? 1.833 9.097 2.891 1.00 92.25 115 ASP A C 1
ATOM 895 O O . ASP A 1 115 ? 2.906 9.188 2.296 1.00 92.25 115 ASP A O 1
ATOM 899 N N . ALA A 1 116 ? 1.508 7.937 3.469 1.00 94.38 116 ALA A N 1
ATOM 900 C CA . ALA A 1 116 ? 2.353 6.742 3.396 1.00 94.38 116 ALA A CA 1
ATOM 901 C C . ALA A 1 116 ? 2.257 6.022 2.035 1.00 94.38 116 ALA A C 1
ATOM 903 O O . ALA A 1 116 ? 3.155 5.255 1.660 1.00 94.38 116 ALA A O 1
ATOM 904 N N . LEU A 1 117 ? 1.179 6.273 1.292 1.00 94.19 117 LEU A N 1
ATOM 905 C CA . LEU A 1 117 ? 0.869 5.667 0.002 1.00 94.19 117 LEU A CA 1
ATOM 906 C C . LEU A 1 117 ? 0.385 6.738 -0.978 1.00 94.19 117 LEU A C 1
ATOM 908 O O . LEU A 1 117 ? -0.476 7.536 -0.618 1.00 94.19 117 LEU A O 1
ATOM 912 N N . ASP A 1 118 ? 0.906 6.718 -2.206 1.00 92.31 118 ASP A N 1
ATOM 913 C CA . ASP A 1 118 ? 0.486 7.616 -3.280 1.00 92.31 118 ASP A CA 1
ATOM 914 C C . ASP A 1 118 ? -0.077 6.791 -4.436 1.00 92.31 118 ASP A C 1
ATOM 916 O O . ASP A 1 118 ? 0.642 6.298 -5.307 1.00 92.31 118 ASP A O 1
ATOM 920 N N . MET A 1 119 ? -1.398 6.653 -4.455 1.00 93.19 119 MET A N 1
ATOM 921 C CA . MET A 1 119 ? -2.076 5.846 -5.462 1.00 93.19 119 MET A CA 1
ATOM 922 C C . MET A 1 119 ? -2.073 6.483 -6.853 1.00 93.19 119 MET A C 1
ATOM 924 O O . MET A 1 119 ? -2.543 5.842 -7.784 1.00 93.19 119 MET A O 1
ATOM 928 N N . THR A 1 120 ? -1.542 7.692 -7.060 1.00 89.88 120 THR A N 1
ATOM 929 C CA . THR A 1 120 ? -1.357 8.216 -8.426 1.00 89.88 120 THR A CA 1
ATOM 930 C C . THR A 1 120 ? -0.338 7.388 -9.221 1.00 89.88 120 THR A C 1
ATOM 932 O O . THR A 1 120 ? -0.450 7.267 -10.447 1.00 89.88 120 THR A O 1
ATOM 935 N N . VAL A 1 121 ? 0.613 6.763 -8.519 1.00 91.06 121 VAL A N 1
ATOM 936 C CA . VAL A 1 121 ? 1.732 6.000 -9.092 1.00 91.06 121 VAL A CA 1
ATOM 937 C C . VAL A 1 121 ? 1.897 4.609 -8.482 1.00 91.06 121 VAL A C 1
ATOM 939 O O . VAL A 1 121 ? 2.297 3.693 -9.199 1.00 91.06 121 VAL A O 1
ATOM 942 N N . ASP A 1 122 ? 1.570 4.425 -7.202 1.00 94.69 122 ASP A N 1
ATOM 943 C CA . ASP A 1 122 ? 1.781 3.160 -6.507 1.00 94.69 122 ASP A CA 1
ATOM 944 C C . ASP A 1 122 ? 0.742 2.100 -6.910 1.00 94.69 122 ASP A C 1
ATOM 946 O O . ASP A 1 122 ? -0.463 2.341 -6.989 1.00 94.69 122 ASP A O 1
ATOM 950 N N . THR A 1 123 ? 1.232 0.880 -7.105 1.00 96.12 123 THR A N 1
ATOM 951 C CA . THR A 1 123 ? 0.465 -0.364 -7.045 1.00 96.12 123 THR A CA 1
ATOM 952 C C . THR A 1 123 ? 0.622 -0.955 -5.649 1.00 96.12 123 THR A C 1
ATOM 954 O O . THR A 1 123 ? 1.747 -1.083 -5.157 1.00 96.12 123 THR A O 1
ATOM 957 N N . PHE A 1 124 ? -0.481 -1.344 -5.015 1.00 97.75 124 PHE A N 1
ATOM 958 C CA . PHE A 1 124 ? -0.511 -1.772 -3.621 1.00 97.75 124 PHE A CA 1
ATOM 959 C C . PHE A 1 124 ? -1.075 -3.187 -3.475 1.00 97.75 124 PHE A C 1
ATOM 961 O O . PHE A 1 124 ? -2.256 -3.420 -3.716 1.00 97.75 124 PHE A O 1
ATOM 968 N N . ALA A 1 125 ? -0.233 -4.133 -3.058 1.00 98.12 125 ALA A N 1
ATOM 969 C CA . ALA A 1 125 ? -0.650 -5.480 -2.676 1.00 98.12 125 ALA A CA 1
ATOM 970 C C . ALA A 1 125 ? -0.867 -5.516 -1.163 1.00 98.12 125 ALA A C 1
ATOM 972 O O . ALA A 1 125 ? 0.099 -5.399 -0.402 1.00 98.12 125 ALA A O 1
ATOM 973 N N . CYS A 1 126 ? -2.116 -5.648 -0.719 1.00 96.81 126 CYS A N 1
ATOM 974 C CA . CYS A 1 126 ? -2.467 -5.447 0.680 1.00 96.81 126 CYS A CA 1
ATOM 975 C C . CYS A 1 126 ? -3.476 -6.446 1.237 1.00 96.81 126 CYS A C 1
ATOM 977 O O . CYS A 1 126 ? -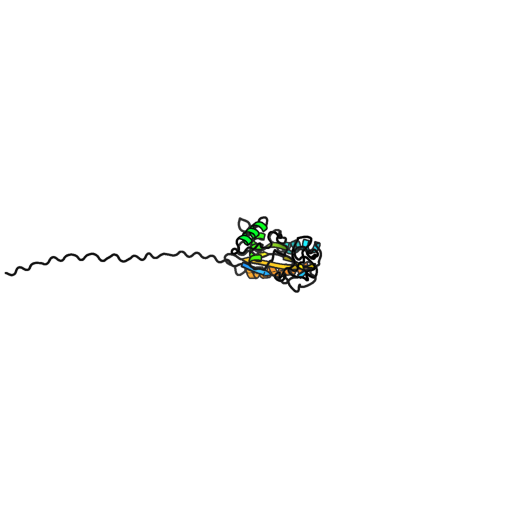4.222 -7.103 0.516 1.00 96.81 126 CYS A O 1
ATOM 979 N N . GLY A 1 127 ? -3.476 -6.550 2.563 1.00 97.44 127 GLY A N 1
ATOM 980 C CA . GLY A 1 127 ? -4.437 -7.340 3.316 1.00 97.44 127 GLY A CA 1
ATOM 981 C C . GLY A 1 127 ? -4.419 -6.988 4.801 1.00 97.44 127 GLY A C 1
ATOM 982 O O . GLY A 1 127 ? -3.712 -6.076 5.247 1.00 97.44 127 GLY A O 1
ATOM 983 N N . LEU A 1 128 ? -5.202 -7.730 5.581 1.00 98.06 128 LEU A N 1
ATOM 984 C CA . LEU A 1 128 ? -5.207 -7.635 7.035 1.00 98.06 128 LEU A CA 1
ATOM 985 C C . LEU A 1 128 ? -4.000 -8.401 7.582 1.00 98.06 128 LEU A C 1
ATOM 987 O O . LEU A 1 128 ? -3.898 -9.610 7.405 1.00 98.06 128 LEU A O 1
ATOM 991 N N . LEU A 1 129 ? -3.066 -7.712 8.232 1.00 97.88 129 LEU A N 1
ATOM 992 C CA . LEU A 1 129 ? -1.848 -8.329 8.771 1.00 97.88 129 LEU A CA 1
ATOM 993 C C . LEU A 1 129 ? -2.019 -8.753 10.234 1.00 97.88 129 LEU A C 1
ATOM 995 O O . LEU A 1 129 ? -1.337 -9.657 10.718 1.00 97.88 129 LEU A O 1
ATOM 999 N N . HIS A 1 130 ? -2.910 -8.077 10.959 1.00 96.88 130 HIS A N 1
ATOM 1000 C CA . HIS A 1 130 ? -3.235 -8.391 12.344 1.00 96.88 130 HIS A CA 1
ATOM 1001 C C . HIS A 1 130 ? -4.574 -7.781 12.754 1.00 96.88 130 HIS A C 1
ATOM 1003 O O . HIS A 1 130 ? -4.889 -6.668 12.344 1.00 96.88 130 HIS A O 1
ATOM 1009 N N . GLY A 1 131 ? -5.287 -8.448 13.657 1.00 94.12 131 GLY A N 1
ATOM 1010 C CA . GLY A 1 131 ? -6.521 -7.956 14.263 1.00 94.12 131 GLY A CA 1
ATOM 1011 C C . GLY A 1 131 ? -7.750 -8.654 13.702 1.00 94.12 131 GLY A C 1
ATOM 1012 O O . GLY A 1 131 ? -7.638 -9.672 13.030 1.00 94.12 131 GLY A O 1
ATOM 1013 N N . ASP A 1 132 ? -8.913 -8.095 14.004 1.00 94.31 132 ASP A N 1
ATOM 1014 C CA . ASP A 1 132 ? -10.204 -8.642 13.605 1.00 94.31 132 ASP A CA 1
ATOM 1015 C C . ASP A 1 132 ? -10.956 -7.630 12.732 1.00 94.31 132 ASP A C 1
ATOM 1017 O O . ASP A 1 132 ? -10.602 -6.447 12.664 1.00 94.31 132 ASP A O 1
ATOM 1021 N N . THR A 1 133 ? -12.007 -8.101 12.071 1.00 95.50 133 THR A N 1
ATOM 1022 C CA . THR A 1 133 ? -12.956 -7.257 11.342 1.00 95.50 133 THR A CA 1
ATOM 1023 C C . THR A 1 133 ? -14.304 -7.229 12.047 1.00 95.50 133 THR A C 1
ATOM 1025 O O . THR A 1 133 ? -14.718 -8.225 12.644 1.00 95.50 133 THR A O 1
ATOM 1028 N N . ASP A 1 134 ? -15.026 -6.124 11.908 1.00 93.69 134 ASP A N 1
ATOM 1029 C CA . ASP A 1 134 ? -16.407 -6.011 12.356 1.00 93.69 134 ASP A CA 1
ATOM 1030 C C . ASP A 1 134 ? -17.363 -6.884 11.517 1.00 93.69 134 ASP A C 1
ATOM 1032 O O . ASP A 1 134 ? -16.982 -7.557 10.553 1.00 93.69 134 ASP A O 1
ATOM 1036 N N . THR A 1 135 ? -18.653 -6.866 11.859 1.00 93.31 135 THR A N 1
ATOM 1037 C CA . THR A 1 135 ? -19.683 -7.650 11.153 1.00 93.31 135 THR A CA 1
ATOM 1038 C C . THR A 1 135 ? -19.897 -7.237 9.694 1.00 93.31 135 THR A C 1
ATOM 1040 O O . THR A 1 135 ? -20.525 -7.978 8.942 1.00 93.31 135 THR A O 1
ATOM 1043 N N . SER A 1 136 ? -19.419 -6.058 9.295 1.00 92.94 136 SER A N 1
ATOM 1044 C CA . SER A 1 136 ? -19.433 -5.573 7.911 1.00 92.94 136 SER A CA 1
ATOM 1045 C C . SER A 1 136 ? -18.114 -5.813 7.166 1.00 92.94 136 SER A C 1
ATOM 1047 O O . SER A 1 136 ? -18.005 -5.455 5.994 1.00 92.94 136 SER A O 1
ATOM 1049 N N . GLY A 1 137 ? -17.134 -6.452 7.813 1.00 94.06 137 GLY A N 1
ATOM 1050 C CA . GLY A 1 137 ? -15.827 -6.776 7.250 1.00 94.06 137 GLY A CA 1
ATOM 1051 C C . GLY A 1 137 ? -14.796 -5.650 7.351 1.00 94.06 137 GLY A C 1
ATOM 1052 O O . GLY A 1 137 ? -13.688 -5.816 6.843 1.00 94.06 137 GLY A O 1
ATOM 1053 N N . TYR A 1 138 ? -15.116 -4.518 7.987 1.00 94.38 138 TYR A N 1
ATOM 1054 C CA . TYR A 1 138 ? -14.150 -3.435 8.177 1.00 94.38 138 TYR A CA 1
ATOM 1055 C C . TYR A 1 138 ? -13.172 -3.771 9.306 1.00 94.38 138 TYR A C 1
ATOM 1057 O O . TYR A 1 138 ? -13.598 -4.320 10.321 1.00 94.38 138 TYR A O 1
ATOM 1065 N N . PRO A 1 139 ? -11.877 -3.439 9.172 1.00 94.19 139 PRO A N 1
ATOM 1066 C CA . PRO A 1 139 ? -10.910 -3.641 10.245 1.00 94.19 139 PRO A CA 1
ATOM 1067 C C . PRO A 1 139 ? -11.313 -2.900 11.525 1.00 94.19 139 PRO A C 1
ATOM 1069 O O . PRO A 1 139 ? -11.695 -1.729 11.485 1.00 94.19 139 PRO A O 1
ATOM 1072 N N . GLU A 1 140 ? -11.187 -3.576 12.665 1.00 91.00 140 GLU A N 1
ATOM 1073 C CA . GLU A 1 140 ? -11.326 -2.956 13.984 1.00 91.00 140 GLU A CA 1
ATOM 1074 C C . GLU A 1 140 ? -10.203 -1.931 14.237 1.00 91.00 140 GLU A C 1
ATOM 1076 O O . GLU A 1 140 ? -9.136 -1.979 13.631 1.00 91.00 140 GLU A O 1
ATOM 1081 N N . TYR A 1 141 ? -10.385 -1.002 15.179 1.00 83.94 141 TYR A N 1
ATOM 1082 C CA . TYR A 1 141 ? -9.447 0.126 15.371 1.00 83.94 141 TYR A CA 1
ATOM 1083 C C . TYR A 1 141 ? -8.018 -0.275 15.791 1.00 83.94 141 TYR A C 1
ATOM 1085 O O . TYR A 1 141 ? -7.085 0.525 15.699 1.00 83.94 141 TYR A O 1
ATOM 1093 N N . ASN A 1 142 ? -7.848 -1.489 16.318 1.00 88.12 142 ASN A N 1
ATOM 1094 C CA . ASN A 1 142 ? -6.556 -2.074 16.685 1.00 88.12 142 ASN A CA 1
ATOM 1095 C C . ASN A 1 142 ? -6.001 -3.027 15.616 1.00 88.12 142 ASN A C 1
ATOM 1097 O O . ASN A 1 142 ? -4.972 -3.663 15.856 1.00 88.12 142 ASN A O 1
ATOM 1101 N N . ALA A 1 143 ? -6.693 -3.170 14.489 1.00 94.44 143 ALA A N 1
ATOM 1102 C CA . ALA A 1 143 ? -6.222 -3.942 13.362 1.00 94.44 143 ALA A CA 1
ATOM 1103 C C . ALA A 1 143 ? -5.102 -3.205 12.622 1.00 94.44 143 ALA A C 1
ATOM 1105 O O . ALA A 1 143 ? -5.038 -1.975 12.595 1.00 94.44 143 ALA A O 1
ATOM 1106 N N . ILE A 1 144 ? -4.212 -3.984 12.018 1.00 96.75 144 ILE A N 1
ATOM 1107 C CA . ILE A 1 144 ? -3.101 -3.502 11.210 1.00 96.75 144 ILE A CA 1
ATOM 1108 C C . ILE A 1 144 ? -3.335 -3.994 9.794 1.00 96.75 144 ILE A C 1
ATOM 1110 O O . ILE A 1 144 ? -3.360 -5.198 9.528 1.00 96.75 144 ILE A O 1
ATOM 1114 N N . VAL A 1 145 ? -3.484 -3.038 8.893 1.00 97.38 145 VAL A N 1
ATOM 1115 C CA . VAL A 1 145 ? -3.621 -3.248 7.456 1.00 97.38 145 VAL A CA 1
ATOM 1116 C C . VAL A 1 145 ? -2.330 -2.828 6.776 1.00 97.38 145 VAL A C 1
ATOM 1118 O O . VAL A 1 145 ? -1.649 -1.907 7.224 1.00 97.38 145 VAL A O 1
ATOM 1121 N N . GLY A 1 146 ? -1.942 -3.516 5.713 1.00 97.25 146 GLY A N 1
ATOM 1122 C CA . GLY A 1 146 ? -0.691 -3.201 5.038 1.00 97.25 146 GLY A CA 1
ATOM 1123 C C . GLY A 1 146 ? -0.280 -4.248 4.024 1.00 97.25 146 GLY A C 1
ATOM 1124 O O . GLY A 1 146 ? -1.041 -5.157 3.698 1.00 97.25 146 GLY A O 1
ATOM 1125 N N . GLY A 1 147 ? 0.949 -4.109 3.546 1.00 98.06 147 GLY A N 1
ATOM 1126 C CA . GLY A 1 147 ? 1.543 -4.995 2.560 1.00 98.06 147 GLY A CA 1
ATOM 1127 C C . GLY A 1 147 ? 2.700 -4.314 1.843 1.00 98.06 147 GLY A C 1
ATOM 1128 O O . GLY A 1 147 ? 3.535 -3.673 2.487 1.00 98.06 147 GLY A O 1
ATOM 1129 N N . LEU A 1 148 ? 2.752 -4.456 0.521 1.00 98.12 148 LEU A N 1
ATOM 1130 C CA . LEU A 1 148 ? 3.819 -3.908 -0.313 1.00 98.12 148 LEU A CA 1
ATOM 1131 C C . LEU A 1 148 ? 3.257 -2.883 -1.297 1.00 98.12 148 LEU A C 1
ATOM 1133 O O . LEU A 1 148 ? 2.349 -3.186 -2.071 1.00 98.12 148 LEU A O 1
ATOM 1137 N N . ALA A 1 149 ? 3.821 -1.679 -1.266 1.00 97.50 149 ALA A N 1
ATOM 1138 C CA . ALA A 1 149 ? 3.591 -0.640 -2.259 1.00 97.50 149 ALA A CA 1
ATOM 1139 C C . ALA A 1 149 ? 4.737 -0.653 -3.270 1.00 97.50 149 ALA A C 1
ATOM 1141 O O . ALA A 1 149 ? 5.894 -0.864 -2.895 1.00 97.50 149 ALA A O 1
ATOM 1142 N N . SER A 1 150 ? 4.422 -0.433 -4.542 1.00 96.00 150 SER A N 1
ATOM 1143 C CA . SER A 1 150 ? 5.410 -0.478 -5.611 1.00 96.00 150 SER A CA 1
ATOM 1144 C C . SER A 1 150 ? 5.128 0.517 -6.723 1.00 96.00 150 SER A C 1
ATOM 1146 O O . SER A 1 150 ? 3.976 0.723 -7.082 1.00 96.00 150 SER A O 1
ATOM 1148 N N . HIS A 1 151 ? 6.173 1.086 -7.306 1.00 94.81 151 HIS A N 1
ATOM 1149 C CA . HIS A 1 151 ? 6.085 1.899 -8.517 1.00 94.81 151 HIS A CA 1
ATOM 1150 C C . HIS A 1 151 ? 7.339 1.700 -9.360 1.00 94.81 151 HIS A C 1
ATOM 1152 O O . HIS A 1 151 ? 8.363 1.204 -8.886 1.00 94.81 151 HIS A O 1
ATOM 1158 N N . TRP A 1 152 ? 7.257 2.085 -10.626 1.00 93.00 152 TRP A N 1
ATOM 1159 C CA . TRP A 1 152 ? 8.391 2.015 -11.536 1.00 93.00 152 TRP A CA 1
ATOM 1160 C C . TRP A 1 152 ? 9.261 3.263 -11.385 1.00 93.00 152 TRP A C 1
ATOM 1162 O O . TRP A 1 152 ? 8.755 4.382 -11.358 1.00 93.00 152 TRP A O 1
ATOM 1172 N N . ASP A 1 153 ? 10.573 3.087 -11.290 1.00 90.88 153 ASP A N 1
ATOM 1173 C CA . ASP A 1 153 ? 11.507 4.205 -11.271 1.00 90.88 153 ASP A CA 1
ATOM 1174 C C . ASP A 1 153 ? 11.557 4.881 -12.646 1.00 90.88 153 ASP A C 1
ATOM 1176 O O . ASP A 1 153 ? 11.758 4.232 -13.677 1.00 90.88 153 ASP A O 1
ATOM 1180 N N . GLU A 1 154 ? 11.418 6.205 -12.665 1.00 88.69 154 GLU A N 1
ATOM 1181 C CA . GLU A 1 154 ? 11.343 6.975 -13.907 1.00 88.69 154 GLU A CA 1
ATOM 1182 C C . GLU A 1 154 ? 12.669 6.975 -14.680 1.00 88.69 154 GLU A C 1
ATOM 1184 O O . GLU A 1 154 ? 12.670 7.178 -15.896 1.00 88.69 154 GLU A O 1
ATOM 1189 N N . LEU A 1 155 ? 13.804 6.757 -14.007 1.00 87.81 155 LEU A N 1
ATOM 1190 C CA . LEU A 1 155 ? 15.135 6.830 -14.614 1.00 87.81 155 LEU A CA 1
ATOM 1191 C C . LEU A 1 155 ? 15.630 5.465 -15.097 1.00 87.81 155 LEU A C 1
ATOM 1193 O O . LEU A 1 155 ? 16.038 5.324 -16.251 1.00 87.81 155 LEU A O 1
ATOM 1197 N N . SER A 1 156 ? 15.605 4.466 -14.218 1.00 87.88 156 SER A N 1
ATOM 1198 C CA . SER A 1 156 ? 16.132 3.125 -14.490 1.00 87.88 156 SER A CA 1
ATOM 1199 C C . SER A 1 156 ? 15.099 2.178 -15.100 1.00 87.88 156 SER A C 1
ATOM 1201 O O . SER A 1 156 ? 15.481 1.268 -15.837 1.00 87.88 156 SER A O 1
ATOM 1203 N N . GLY A 1 157 ? 13.806 2.398 -14.838 1.00 89.44 157 GLY A N 1
ATOM 1204 C CA . GLY A 1 157 ? 12.737 1.460 -15.186 1.00 89.44 157 GLY A CA 1
ATOM 1205 C C . GLY A 1 157 ? 12.686 0.233 -14.274 1.00 89.44 157 GLY A C 1
ATOM 1206 O O . GLY A 1 157 ? 11.956 -0.710 -14.566 1.00 89.44 157 GLY A O 1
ATOM 1207 N N . GLU A 1 158 ? 13.464 0.217 -13.193 1.00 93.94 158 GLU A N 1
ATOM 1208 C CA . GLU A 1 158 ? 13.389 -0.811 -12.159 1.00 93.94 158 GLU A CA 1
ATOM 1209 C C . GLU A 1 158 ? 12.158 -0.616 -11.280 1.00 93.94 158 GLU A C 1
ATOM 1211 O O . GLU A 1 158 ? 11.604 0.479 -11.182 1.00 93.94 158 GLU A O 1
ATOM 1216 N N . LEU A 1 159 ? 11.720 -1.690 -10.632 1.00 95.06 159 LEU A N 1
ATOM 1217 C CA . LEU A 1 159 ? 10.567 -1.637 -9.750 1.00 95.06 159 LEU A CA 1
ATOM 1218 C C . LEU A 1 159 ? 11.037 -1.307 -8.333 1.00 95.06 159 LEU A C 1
ATOM 1220 O O . LEU A 1 159 ? 11.816 -2.055 -7.748 1.00 95.06 159 LEU A O 1
ATOM 1224 N N . ILE A 1 160 ? 10.563 -0.202 -7.770 1.00 95.88 160 ILE A N 1
ATOM 1225 C CA . ILE A 1 160 ? 10.811 0.149 -6.372 1.00 95.88 160 ILE A CA 1
ATOM 1226 C C . ILE A 1 160 ? 9.678 -0.443 -5.546 1.00 95.88 160 ILE A C 1
ATOM 1228 O O . ILE A 1 160 ? 8.513 -0.164 -5.814 1.00 95.88 160 ILE A O 1
ATOM 1232 N N . VAL A 1 161 ? 10.008 -1.253 -4.541 1.00 96.88 161 VAL A N 1
ATOM 1233 C CA . VAL A 1 161 ? 9.040 -1.882 -3.632 1.00 96.88 161 VAL A CA 1
ATOM 1234 C C . VAL A 1 161 ? 9.356 -1.496 -2.196 1.00 96.88 161 VAL A C 1
ATOM 1236 O O . VAL A 1 161 ? 10.508 -1.554 -1.772 1.00 96.88 161 VAL A O 1
ATOM 1239 N N . ARG A 1 162 ? 8.334 -1.144 -1.416 1.00 96.75 162 ARG A N 1
ATOM 1240 C CA . ARG A 1 162 ? 8.466 -0.826 0.011 1.00 96.75 162 ARG A CA 1
ATOM 1241 C C . ARG A 1 162 ? 7.362 -1.479 0.829 1.00 96.75 162 ARG A C 1
ATOM 1243 O O . ARG A 1 162 ? 6.234 -1.634 0.361 1.00 96.75 162 ARG A O 1
ATOM 1250 N N . ALA A 1 163 ? 7.682 -1.836 2.067 1.00 97.69 163 ALA A N 1
ATOM 1251 C CA . ALA A 1 163 ? 6.694 -2.299 3.025 1.00 97.69 163 ALA A CA 1
ATOM 1252 C C . ALA A 1 163 ? 5.960 -1.105 3.628 1.00 97.69 163 ALA A C 1
ATOM 1254 O O . ALA A 1 163 ? 6.595 -0.137 4.043 1.00 97.69 163 ALA A O 1
ATOM 1255 N N . VAL A 1 164 ? 4.634 -1.187 3.698 1.00 97.88 164 VAL A N 1
ATOM 1256 C CA . VAL A 1 164 ? 3.795 -0.143 4.292 1.00 97.88 164 VAL A CA 1
ATOM 1257 C C . VAL A 1 164 ? 2.750 -0.790 5.187 1.00 97.88 164 VAL A C 1
ATOM 1259 O O . VAL A 1 164 ? 2.088 -1.752 4.795 1.00 97.88 164 VAL A O 1
ATOM 1262 N N . VAL A 1 165 ? 2.601 -0.263 6.399 1.00 97.88 165 VAL A N 1
ATOM 1263 C CA . VAL A 1 165 ? 1.591 -0.691 7.371 1.00 97.88 165 VAL A CA 1
ATOM 1264 C C . VAL A 1 165 ? 0.874 0.520 7.949 1.00 97.88 165 VAL A C 1
ATOM 1266 O O . VAL A 1 165 ? 1.486 1.567 8.154 1.00 97.88 165 VAL A O 1
ATOM 1269 N N . GLY A 1 166 ? -0.413 0.372 8.232 1.00 96.19 166 GLY A N 1
ATOM 1270 C CA . GLY A 1 166 ? -1.272 1.409 8.781 1.00 96.19 166 GLY A CA 1
ATOM 1271 C C . GLY A 1 166 ? -2.259 0.839 9.791 1.00 96.19 166 GLY A C 1
ATOM 1272 O O . GLY A 1 166 ? -2.668 -0.319 9.706 1.00 96.19 166 GLY A O 1
ATOM 1273 N N . TRP A 1 167 ? -2.612 1.650 10.778 1.00 94.56 167 TRP A N 1
ATOM 1274 C CA . TRP A 1 167 ? -3.624 1.339 11.783 1.00 94.56 167 TRP A CA 1
ATOM 1275 C C . TRP A 1 167 ? -4.204 2.629 12.362 1.00 94.56 167 TRP A C 1
ATOM 1277 O O . TRP A 1 167 ? -3.644 3.717 12.202 1.00 94.56 167 TRP A O 1
ATOM 1287 N N . GLY A 1 168 ? -5.315 2.519 13.085 1.00 88.44 168 GLY A N 1
ATOM 1288 C CA . GLY A 1 168 ? -5.856 3.630 13.855 1.00 88.44 168 GLY A CA 1
ATOM 1289 C C . GLY A 1 168 ? -7.369 3.758 13.804 1.00 88.44 168 GLY A C 1
ATOM 1290 O O . GLY A 1 168 ? -8.094 2.854 13.405 1.00 88.44 168 GLY A O 1
ATOM 1291 N N . GLY A 1 169 ? -7.851 4.907 14.268 1.00 82.81 169 GLY A N 1
ATOM 1292 C CA . GLY A 1 169 ? -9.265 5.184 14.486 1.00 82.81 169 GLY A CA 1
ATOM 1293 C C . GLY A 1 169 ? -9.531 5.573 15.936 1.00 82.81 169 GLY A C 1
ATOM 1294 O O . GLY A 1 169 ? -8.832 6.422 16.499 1.00 82.81 169 GLY A O 1
ATOM 1295 N N . LYS A 1 170 ? -10.570 4.994 16.549 1.00 72.88 170 LYS A N 1
ATOM 1296 C CA . LYS A 1 170 ? -11.005 5.354 17.903 1.00 72.88 170 LYS A CA 1
ATOM 1297 C C . LYS A 1 170 ? -10.240 4.550 18.961 1.00 72.88 170 LYS A C 1
ATOM 1299 O O . LYS A 1 170 ? -10.600 3.423 19.272 1.00 72.88 170 LYS A O 1
ATOM 1304 N N . GLY A 1 171 ? -9.242 5.182 19.579 1.00 64.50 171 GLY A N 1
ATOM 1305 C CA . GLY A 1 171 ? -8.510 4.620 20.719 1.00 64.50 171 GLY A CA 1
ATOM 1306 C C . GLY A 1 171 ? -7.410 3.643 20.301 1.00 64.50 171 GLY A C 1
ATOM 1307 O O . GLY A 1 171 ? -7.642 2.452 20.127 1.00 64.50 171 GLY A O 1
ATOM 1308 N N . LEU A 1 172 ? -6.184 4.152 20.190 1.00 66.75 172 LEU A N 1
ATOM 1309 C CA . LEU A 1 172 ? -4.997 3.346 19.905 1.00 66.75 172 LEU A CA 1
ATOM 1310 C C . LEU A 1 172 ? -4.608 2.516 21.139 1.00 66.75 172 LEU A C 1
ATOM 1312 O O . LEU A 1 172 ? -4.355 3.066 22.212 1.00 66.75 172 LEU A O 1
ATOM 1316 N N . ARG A 1 173 ? -4.531 1.187 20.996 1.00 72.38 173 ARG A N 1
ATOM 1317 C CA . ARG A 1 173 ? -3.945 0.308 22.023 1.00 72.38 173 ARG A CA 1
ATOM 1318 C C . ARG A 1 173 ? -2.420 0.342 21.930 1.00 72.38 173 ARG A C 1
ATOM 1320 O O . ARG A 1 173 ? -1.880 0.231 20.832 1.00 72.38 173 ARG A O 1
ATOM 1327 N N . GLY A 1 174 ? -1.738 0.407 23.076 1.00 73.88 174 GLY A N 1
ATOM 1328 C CA . GLY A 1 174 ? -0.274 0.531 23.145 1.00 73.88 174 GLY A CA 1
ATOM 1329 C C . GLY A 1 174 ? 0.515 -0.609 22.483 1.00 73.88 174 GLY A C 1
ATOM 1330 O O . GLY A 1 174 ? 1.618 -0.381 21.998 1.00 73.88 174 GLY A O 1
ATOM 1331 N N . ASP A 1 175 ? -0.047 -1.818 22.390 1.00 87.25 175 ASP A N 1
ATOM 1332 C CA . ASP A 1 175 ? 0.628 -2.947 21.731 1.00 87.25 175 ASP A CA 1
ATOM 1333 C C . ASP A 1 175 ? 0.619 -2.872 20.197 1.00 87.25 175 ASP A C 1
ATOM 1335 O O . ASP A 1 175 ? 1.498 -3.455 19.559 1.00 87.25 175 ASP A O 1
ATOM 1339 N N . THR A 1 176 ? -0.325 -2.133 19.604 1.00 90.56 176 THR A N 1
ATOM 1340 C CA . THR A 1 176 ? -0.501 -2.041 18.141 1.00 90.56 176 THR A CA 1
ATOM 1341 C C . THR A 1 176 ? 0.766 -1.530 17.467 1.00 90.56 176 THR A C 1
ATOM 1343 O O . THR A 1 176 ? 1.190 -2.058 16.448 1.00 90.56 176 THR A O 1
ATOM 1346 N N . GLU A 1 177 ? 1.434 -0.559 18.082 1.00 91.62 177 GLU A N 1
ATOM 1347 C CA . GLU A 1 177 ? 2.648 0.042 17.536 1.00 91.62 177 GLU A CA 1
ATOM 1348 C C . GLU A 1 177 ? 3.831 -0.933 17.516 1.00 91.62 177 GLU A C 1
ATOM 1350 O O . GLU A 1 177 ? 4.568 -1.020 16.531 1.00 91.62 177 GLU A O 1
ATOM 1355 N N . ARG A 1 178 ? 3.974 -1.738 18.573 1.00 94.06 178 ARG A N 1
ATOM 1356 C CA . ARG A 1 178 ? 4.992 -2.791 18.642 1.00 94.06 178 ARG A CA 1
ATOM 1357 C C . ARG A 1 178 ? 4.737 -3.881 17.599 1.00 94.06 178 ARG A C 1
ATOM 1359 O O . ARG A 1 178 ? 5.683 -4.347 16.963 1.00 94.06 178 ARG A O 1
ATOM 1366 N N . ILE A 1 179 ? 3.480 -4.290 17.424 1.00 95.38 179 ILE A N 1
ATOM 1367 C CA . ILE A 1 179 ? 3.099 -5.301 16.428 1.00 95.38 179 ILE A CA 1
ATOM 1368 C C . ILE A 1 179 ? 3.295 -4.745 15.012 1.00 95.38 179 ILE A C 1
ATOM 1370 O O . ILE A 1 179 ? 3.895 -5.424 14.183 1.00 95.38 179 ILE A O 1
ATOM 1374 N N . GLY A 1 180 ? 2.891 -3.499 14.760 1.00 95.06 180 GLY A N 1
ATOM 1375 C CA . GLY A 1 180 ? 3.070 -2.816 13.478 1.00 95.06 180 GLY A CA 1
ATOM 1376 C C . GLY A 1 180 ? 4.536 -2.720 13.075 1.00 95.06 180 GLY A C 1
ATOM 1377 O O . GLY A 1 180 ? 4.885 -3.084 11.955 1.00 95.06 180 GLY A O 1
ATOM 1378 N N . GLN A 1 181 ? 5.421 -2.348 14.005 1.00 95.81 181 GLN A N 1
ATOM 1379 C CA . GLN A 1 181 ? 6.861 -2.336 13.741 1.00 95.81 181 GLN A CA 1
ATOM 1380 C C . GLN A 1 181 ? 7.399 -3.729 13.391 1.00 95.81 181 GLN A C 1
ATOM 1382 O O . GLN A 1 181 ? 8.198 -3.867 12.468 1.00 95.81 181 GLN A O 1
ATOM 1387 N N . LYS A 1 182 ? 6.959 -4.770 14.110 1.00 97.56 182 LYS A N 1
ATOM 1388 C CA . LYS A 1 182 ? 7.369 -6.149 13.824 1.00 97.56 182 LYS A CA 1
ATOM 1389 C C . LYS A 1 182 ? 6.907 -6.586 12.431 1.00 97.56 182 LYS A C 1
ATOM 1391 O O . LYS A 1 182 ? 7.707 -7.151 11.693 1.00 97.56 182 LYS A O 1
ATOM 1396 N N . LEU A 1 183 ? 5.651 -6.312 12.075 1.00 98.00 183 LEU A N 1
ATOM 1397 C CA . LEU A 1 183 ? 5.077 -6.654 10.771 1.00 98.00 183 LEU A CA 1
ATOM 1398 C C . LEU A 1 183 ? 5.779 -5.924 9.628 1.00 98.00 183 LEU A C 1
ATOM 1400 O O . LEU A 1 183 ? 6.106 -6.556 8.628 1.00 98.00 183 LEU A O 1
ATOM 1404 N N . LEU A 1 184 ? 6.079 -4.634 9.800 1.00 97.81 184 LEU A N 1
ATOM 1405 C CA . LEU A 1 184 ? 6.844 -3.855 8.829 1.00 97.81 184 LEU A CA 1
ATOM 1406 C C . LEU A 1 184 ? 8.212 -4.495 8.562 1.00 97.81 184 LEU A C 1
ATOM 1408 O O . LEU A 1 184 ? 8.582 -4.728 7.412 1.00 97.81 184 LEU A O 1
ATOM 1412 N N . SER A 1 185 ? 8.946 -4.829 9.628 1.00 97.62 185 SER A N 1
ATOM 1413 C CA . SER A 1 185 ? 10.231 -5.518 9.503 1.00 97.62 185 SER A CA 1
ATOM 1414 C C . SER A 1 185 ? 10.081 -6.894 8.851 1.00 97.62 185 SER A C 1
ATOM 1416 O O . SER A 1 185 ? 10.907 -7.257 8.022 1.00 97.62 185 SER A O 1
ATOM 1418 N N . SER A 1 186 ? 9.033 -7.657 9.178 1.00 98.06 186 SER A N 1
ATOM 1419 C CA . SER A 1 186 ? 8.771 -8.954 8.545 1.00 98.06 186 SER A CA 1
ATOM 1420 C C . SER A 1 186 ? 8.487 -8.829 7.048 1.00 98.06 186 SER A C 1
ATOM 1422 O O . SER A 1 186 ? 9.060 -9.595 6.283 1.00 98.06 186 SER A O 1
ATOM 1424 N N . LEU A 1 187 ? 7.678 -7.857 6.617 1.00 97.81 187 LEU A N 1
ATOM 1425 C CA . LEU A 1 187 ? 7.409 -7.597 5.198 1.00 97.81 187 LEU A CA 1
ATOM 1426 C C . LEU A 1 187 ? 8.690 -7.238 4.440 1.00 97.81 187 LEU A C 1
ATOM 1428 O O . LEU A 1 187 ? 8.976 -7.827 3.402 1.00 97.81 187 LEU A O 1
ATOM 1432 N N . TYR A 1 188 ? 9.500 -6.329 4.987 1.00 96.88 188 TYR A N 1
ATOM 1433 C CA . TYR A 1 188 ? 10.779 -5.949 4.382 1.00 96.88 188 TYR A CA 1
ATOM 1434 C C . TYR A 1 188 ? 11.722 -7.154 4.227 1.00 96.88 188 TYR A C 1
ATOM 1436 O O . TYR A 1 188 ? 12.307 -7.372 3.167 1.00 96.88 188 TYR A O 1
ATOM 1444 N N . GLN A 1 189 ? 11.822 -7.991 5.265 1.00 96.88 189 GLN A N 1
ATOM 1445 C CA . GLN A 1 189 ? 12.637 -9.206 5.222 1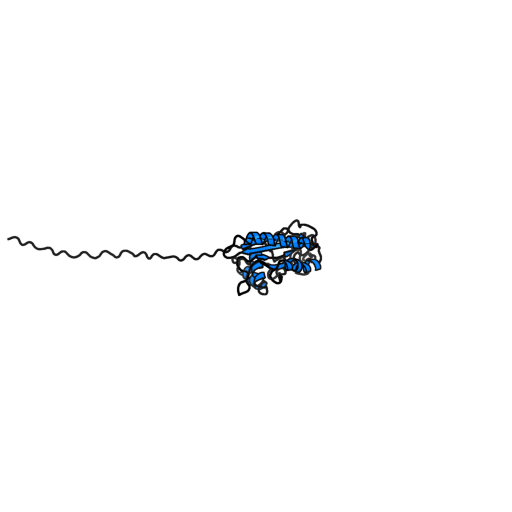.00 96.88 189 GLN A CA 1
ATOM 1446 C C . GLN A 1 189 ? 12.093 -10.253 4.241 1.00 96.88 189 GLN A C 1
ATOM 1448 O O . GLN A 1 189 ? 12.891 -10.953 3.628 1.00 96.88 189 GLN A O 1
ATOM 1453 N N . GLN A 1 190 ? 10.774 -10.346 4.040 1.00 96.38 190 GLN A N 1
ATOM 1454 C CA . GLN A 1 190 ? 10.195 -11.220 3.011 1.00 96.38 190 GLN A CA 1
ATOM 1455 C C . GLN A 1 190 ? 10.605 -10.786 1.600 1.00 96.38 190 GLN A C 1
ATOM 1457 O O . GLN A 1 190 ? 10.965 -11.630 0.781 1.00 96.38 190 GLN A O 1
ATOM 1462 N N . VAL A 1 191 ? 10.639 -9.477 1.321 1.00 96.00 191 VAL A N 1
ATOM 1463 C CA . VAL A 1 191 ? 11.133 -8.973 0.028 1.00 96.00 191 VAL A CA 1
ATOM 1464 C C . VAL A 1 191 ? 12.605 -9.337 -0.166 1.00 96.00 191 VAL A C 1
ATOM 1466 O O . VAL A 1 191 ? 12.973 -9.831 -1.229 1.00 96.00 191 VAL A O 1
ATOM 1469 N N . LEU A 1 192 ? 13.450 -9.180 0.855 1.00 95.44 192 LEU A N 1
ATOM 1470 C CA . LEU A 1 192 ? 14.853 -9.606 0.775 1.00 95.44 192 LEU A CA 1
ATOM 1471 C C . LEU A 1 192 ? 14.990 -11.123 0.574 1.00 95.44 192 LEU A C 1
ATOM 1473 O O . LEU A 1 192 ? 15.774 -11.569 -0.263 1.00 95.44 192 LEU A O 1
ATOM 1477 N N . ALA A 1 193 ? 14.199 -11.914 1.300 1.00 95.06 193 ALA A N 1
ATOM 1478 C CA . ALA A 1 193 ? 14.209 -13.371 1.221 1.00 95.06 193 ALA A CA 1
ATOM 1479 C C . ALA A 1 193 ? 13.687 -13.911 -0.121 1.00 95.06 193 ALA A C 1
ATOM 1481 O O . ALA A 1 193 ? 14.057 -15.018 -0.507 1.00 95.06 193 ALA A O 1
ATOM 1482 N N . SER A 1 194 ? 12.875 -13.135 -0.849 1.00 93.12 194 SER A N 1
ATOM 1483 C CA . SER A 1 194 ? 12.376 -13.505 -2.181 1.00 93.12 194 SER A CA 1
ATOM 1484 C C . SER A 1 194 ? 13.485 -13.648 -3.233 1.00 93.12 194 SER A C 1
ATOM 1486 O O . SER A 1 194 ? 13.294 -14.321 -4.242 1.00 93.12 194 SER A O 1
ATOM 1488 N N . GLY A 1 195 ? 14.646 -13.019 -3.010 1.00 91.94 195 GLY A N 1
ATOM 1489 C CA . GLY A 1 195 ? 15.771 -13.029 -3.947 1.00 91.94 195 GLY A CA 1
ATOM 1490 C C . GLY A 1 195 ? 15.618 -12.092 -5.152 1.00 91.94 195 GLY A C 1
ATOM 1491 O O . GLY A 1 195 ? 16.518 -12.051 -5.986 1.00 91.94 195 GLY A O 1
ATOM 1492 N N . TYR A 1 196 ? 14.530 -11.317 -5.246 1.00 92.31 196 TYR A N 1
ATOM 1493 C CA . TYR A 1 196 ? 14.322 -10.347 -6.333 1.00 92.31 196 TYR A CA 1
ATOM 1494 C C . TYR A 1 196 ? 15.037 -9.004 -6.128 1.00 92.31 196 TYR A C 1
ATOM 1496 O O . TYR A 1 196 ? 15.120 -8.207 -7.062 1.00 92.31 196 TYR A O 1
ATOM 1504 N N . SER A 1 197 ? 15.520 -8.736 -4.911 1.00 92.69 197 SER A N 1
ATOM 1505 C CA . SER A 1 197 ? 16.136 -7.457 -4.556 1.00 92.69 197 SER A CA 1
ATOM 1506 C C . SER A 1 197 ? 17.527 -7.298 -5.179 1.00 92.69 197 SER A C 1
ATOM 1508 O O . SER A 1 197 ? 18.400 -8.151 -5.017 1.00 92.69 197 SER A O 1
ATOM 1510 N N . LEU A 1 198 ? 17.736 -6.170 -5.854 1.00 93.25 198 LEU A N 1
ATOM 1511 C CA . LEU A 1 198 ? 19.009 -5.709 -6.413 1.00 93.25 198 LEU A CA 1
ATOM 1512 C C . LEU A 1 198 ? 19.781 -4.802 -5.440 1.00 93.25 198 LEU A C 1
ATOM 1514 O O . LEU A 1 198 ? 20.948 -4.495 -5.682 1.00 93.25 198 LEU A O 1
ATOM 1518 N N . GLY A 1 199 ? 19.139 -4.369 -4.352 1.00 92.50 199 GLY A N 1
ATOM 1519 C CA . GLY A 1 199 ? 19.701 -3.454 -3.362 1.00 92.50 199 GLY A CA 1
ATOM 1520 C C . GLY A 1 199 ? 18.692 -2.414 -2.879 1.00 92.50 199 GLY A C 1
ATOM 1521 O O . GLY A 1 199 ? 17.525 -2.416 -3.272 1.00 92.50 199 GLY A O 1
ATOM 1522 N N . GLU A 1 200 ? 19.154 -1.519 -2.013 1.00 92.88 200 GLU A N 1
ATOM 1523 C CA . GLU A 1 200 ? 18.353 -0.407 -1.496 1.00 92.88 200 GLU A CA 1
ATOM 1524 C C . GLU A 1 200 ? 18.171 0.682 -2.566 1.00 92.88 200 GLU A C 1
ATOM 1526 O O . GLU A 1 200 ? 19.068 0.967 -3.367 1.00 92.88 200 GLU A O 1
ATOM 1531 N N . ALA A 1 201 ? 16.980 1.273 -2.602 1.00 89.75 201 ALA A N 1
ATOM 1532 C CA . ALA A 1 201 ? 16.672 2.432 -3.426 1.00 89.75 201 ALA A CA 1
ATOM 1533 C C . ALA A 1 201 ? 17.141 3.711 -2.722 1.00 89.75 201 ALA A C 1
ATOM 1535 O O . ALA A 1 201 ? 16.981 3.855 -1.514 1.00 89.75 201 ALA A O 1
ATOM 1536 N N . GLU A 1 202 ? 17.666 4.669 -3.487 1.00 83.12 202 GLU A N 1
ATOM 1537 C CA . GLU A 1 202 ? 18.067 5.978 -2.947 1.00 83.12 202 GLU A CA 1
ATOM 1538 C C . GLU A 1 202 ? 16.854 6.786 -2.453 1.00 83.12 202 GLU A C 1
ATOM 1540 O O . GLU A 1 202 ? 16.948 7.519 -1.471 1.00 83.12 202 GLU A O 1
ATOM 1545 N N . SER A 1 203 ? 15.697 6.607 -3.101 1.00 81.44 203 SER A N 1
ATOM 1546 C CA . SER A 1 203 ? 14.414 7.135 -2.645 1.00 81.44 203 SER A CA 1
ATOM 1547 C C . SER A 1 203 ? 13.330 6.068 -2.740 1.00 81.44 203 SER A C 1
ATOM 1549 O O . SER A 1 203 ? 13.148 5.442 -3.780 1.00 81.44 203 SER A O 1
ATOM 1551 N N . ALA A 1 204 ? 12.578 5.886 -1.654 1.00 77.94 204 ALA A N 1
ATOM 1552 C CA . ALA A 1 204 ? 11.452 4.954 -1.595 1.00 77.94 204 ALA A CA 1
ATOM 1553 C C . ALA A 1 204 ? 10.155 5.520 -2.198 1.00 77.94 204 ALA A C 1
ATOM 1555 O O . ALA A 1 204 ? 9.198 4.775 -2.407 1.00 77.94 204 ALA A O 1
ATOM 1556 N N . ARG A 1 205 ? 10.095 6.839 -2.419 1.00 79.69 205 ARG A N 1
ATOM 1557 C CA . ARG A 1 205 ? 8.938 7.551 -2.978 1.00 79.69 205 ARG A CA 1
ATOM 1558 C C . ARG A 1 205 ? 9.383 8.466 -4.110 1.00 79.69 205 ARG A C 1
ATOM 1560 O O . ARG A 1 205 ? 10.494 9.002 -4.079 1.00 79.69 205 ARG A O 1
ATOM 1567 N N . LEU A 1 206 ? 8.493 8.694 -5.065 1.00 75.88 206 LEU A N 1
ATOM 1568 C CA . LEU A 1 206 ? 8.704 9.729 -6.064 1.00 75.88 206 LEU A CA 1
ATOM 1569 C C . LEU A 1 206 ? 8.600 11.110 -5.397 1.00 75.88 206 LEU A C 1
ATOM 1571 O O . LEU A 1 206 ? 7.764 11.306 -4.508 1.00 75.88 206 LEU A O 1
ATOM 1575 N N . PRO A 1 207 ? 9.468 12.068 -5.763 1.00 64.75 207 PRO A N 1
ATOM 1576 C CA . PRO A 1 207 ? 9.309 13.440 -5.313 1.00 64.75 207 PRO A CA 1
ATOM 1577 C C . PRO A 1 207 ? 7.977 13.994 -5.824 1.00 64.75 207 PRO A C 1
ATOM 1579 O O . PRO A 1 207 ? 7.510 13.619 -6.899 1.00 64.75 207 PRO A O 1
ATOM 1582 N N . SER A 1 208 ? 7.382 14.912 -5.060 1.00 59.12 208 SER A N 1
ATOM 1583 C CA . SER A 1 208 ? 6.143 15.592 -5.438 1.00 59.12 208 SER A CA 1
ATOM 1584 C C . SER A 1 208 ? 6.260 16.130 -6.867 1.00 59.12 208 SER A C 1
ATOM 1586 O O . SER A 1 208 ? 7.193 16.877 -7.171 1.00 59.12 208 SER A O 1
ATOM 1588 N N . ILE A 1 209 ? 5.333 15.724 -7.737 1.00 58.62 209 ILE A N 1
ATOM 1589 C CA . ILE A 1 209 ? 5.335 16.050 -9.167 1.00 58.62 209 ILE A CA 1
ATOM 1590 C C . ILE A 1 209 ? 5.375 17.580 -9.328 1.00 58.62 209 ILE A C 1
ATOM 1592 O O . ILE A 1 209 ? 4.443 18.293 -8.955 1.00 58.62 209 ILE A O 1
ATOM 1596 N N . GLY A 1 210 ? 6.505 18.083 -9.835 1.00 55.16 210 GLY A N 1
ATOM 1597 C CA . GLY A 1 210 ? 6.728 19.492 -10.155 1.00 55.16 210 GLY A CA 1
ATOM 1598 C C . GLY A 1 210 ? 6.124 19.894 -11.504 1.00 55.16 210 GLY A C 1
ATOM 1599 O O . GLY A 1 210 ? 5.241 19.226 -12.035 1.00 55.16 210 GLY A O 1
ATOM 1600 N N . GLN A 1 211 ? 6.588 21.019 -12.063 1.00 52.38 211 GLN A N 1
ATOM 1601 C CA . GLN A 1 211 ? 6.093 21.545 -13.342 1.00 52.38 211 GLN A CA 1
ATOM 1602 C C . GLN A 1 211 ? 6.068 20.481 -14.449 1.00 52.38 211 GLN A C 1
ATOM 1604 O O . GLN A 1 211 ? 7.008 19.705 -14.601 1.00 52.38 211 GLN A O 1
ATOM 1609 N N . ARG A 1 212 ? 4.999 20.502 -15.255 1.00 63.75 212 ARG A N 1
ATOM 1610 C CA . ARG A 1 212 ? 4.779 19.580 -16.376 1.00 63.75 212 ARG A CA 1
ATOM 1611 C C . ARG A 1 212 ? 6.006 19.527 -17.280 1.00 63.75 212 ARG A C 1
ATOM 1613 O O . ARG A 1 212 ? 6.404 20.542 -17.849 1.00 63.75 212 ARG A O 1
ATOM 1620 N N . SER A 1 213 ? 6.572 18.336 -17.445 1.00 71.56 213 SER A N 1
ATOM 1621 C CA . SER A 1 213 ? 7.779 18.150 -18.248 1.00 71.56 213 SER A CA 1
ATOM 1622 C C . SER A 1 213 ? 7.524 18.064 -19.755 1.00 71.56 213 SER A C 1
ATOM 1624 O O . SER A 1 213 ? 8.466 18.087 -20.548 1.00 71.56 213 SER A O 1
ATOM 1626 N N . GLY A 1 214 ? 6.254 17.939 -20.155 1.00 78.00 214 GLY A N 1
ATOM 1627 C CA . GLY A 1 214 ? 5.851 17.673 -21.537 1.00 78.00 214 GLY A CA 1
ATOM 1628 C C . GLY A 1 214 ? 6.098 16.227 -21.982 1.00 78.00 214 GLY A C 1
ATOM 1629 O O . GLY A 1 214 ? 5.904 15.911 -23.155 1.00 78.00 214 GLY A O 1
ATOM 1630 N N . LEU A 1 215 ? 6.526 15.335 -21.082 1.00 83.56 215 LEU A N 1
ATOM 1631 C CA . LEU A 1 215 ? 6.636 13.902 -21.348 1.00 83.56 215 LEU A CA 1
ATOM 1632 C C . LEU A 1 215 ? 5.336 13.202 -20.951 1.00 83.56 215 LEU A C 1
ATOM 1634 O O . LEU A 1 215 ? 4.873 13.344 -19.821 1.00 83.56 215 LEU A O 1
ATOM 1638 N N . THR A 1 216 ? 4.779 12.413 -21.869 1.00 88.81 216 THR A N 1
ATOM 1639 C CA . THR A 1 216 ? 3.558 11.624 -21.662 1.00 88.81 216 THR A CA 1
ATOM 1640 C C . THR A 1 216 ? 3.829 10.143 -21.884 1.00 88.81 216 THR A C 1
ATOM 1642 O O . THR A 1 216 ? 4.639 9.754 -22.724 1.00 88.81 216 THR A O 1
ATOM 1645 N N . CYS A 1 217 ? 3.168 9.280 -21.124 1.00 88.62 217 CYS A N 1
ATOM 1646 C CA . CYS A 1 217 ? 3.215 7.846 -21.358 1.00 88.62 217 CYS A CA 1
ATOM 1647 C C . CYS A 1 217 ? 2.267 7.473 -22.504 1.00 88.62 217 CYS A C 1
ATOM 1649 O O . CYS A 1 217 ? 1.060 7.675 -22.397 1.00 88.62 217 CYS A O 1
ATOM 1651 N N . ALA A 1 218 ? 2.785 6.845 -23.563 1.00 87.56 218 ALA A N 1
ATOM 1652 C CA . ALA A 1 218 ? 1.966 6.401 -24.696 1.00 87.56 218 ALA A CA 1
ATOM 1653 C C . ALA A 1 218 ? 0.976 5.271 -24.342 1.00 87.56 218 ALA A C 1
ATOM 1655 O O . ALA A 1 218 ? 0.045 5.013 -25.098 1.00 87.56 218 ALA A O 1
ATOM 1656 N N . HIS A 1 219 ? 1.188 4.582 -23.216 1.00 89.06 219 HIS A N 1
ATOM 1657 C CA . HIS A 1 219 ? 0.353 3.461 -22.787 1.00 89.06 219 HIS A CA 1
ATOM 1658 C C . HIS A 1 219 ? -0.816 3.904 -21.903 1.00 89.06 219 HIS A C 1
ATOM 1660 O O . HIS A 1 219 ? -1.957 3.541 -22.165 1.00 89.06 219 HIS A O 1
ATOM 1666 N N . CYS A 1 220 ? -0.545 4.686 -20.854 1.00 87.94 220 CYS A N 1
ATOM 1667 C CA . CYS A 1 220 ? -1.560 5.062 -19.867 1.00 87.94 220 CYS A CA 1
ATOM 1668 C C . CYS A 1 220 ? -1.877 6.561 -19.823 1.00 87.94 220 CYS A C 1
ATOM 1670 O O . CYS A 1 220 ? -2.713 6.951 -19.017 1.00 87.94 220 CYS A O 1
ATOM 1672 N N . GLY A 1 221 ? -1.214 7.391 -20.639 1.00 85.44 221 GLY A N 1
ATOM 1673 C CA . GLY A 1 221 ? -1.441 8.839 -20.726 1.00 85.44 221 GLY A CA 1
ATOM 1674 C C . GLY A 1 221 ? -0.852 9.672 -19.582 1.00 85.44 221 GLY A C 1
ATOM 1675 O O . GLY A 1 221 ? -1.096 10.871 -19.528 1.00 85.44 221 GLY A O 1
ATOM 1676 N N . PHE A 1 222 ? -0.101 9.064 -18.660 1.00 87.00 222 PHE A N 1
ATOM 1677 C CA . PHE A 1 222 ? 0.497 9.758 -17.516 1.00 87.00 222 PHE A CA 1
ATOM 1678 C C . PHE A 1 222 ? 1.494 10.845 -17.951 1.00 87.00 222 PHE A C 1
ATOM 1680 O O . PHE A 1 222 ? 2.387 10.562 -18.751 1.00 87.00 222 PHE A O 1
ATOM 1687 N N . GLU A 1 223 ? 1.360 12.057 -17.408 1.00 85.94 223 GLU A N 1
ATOM 1688 C CA . GLU A 1 223 ? 2.302 13.171 -17.592 1.00 85.94 223 GLU A CA 1
ATOM 1689 C C . GLU A 1 223 ? 3.379 13.133 -16.498 1.00 85.94 223 GLU A C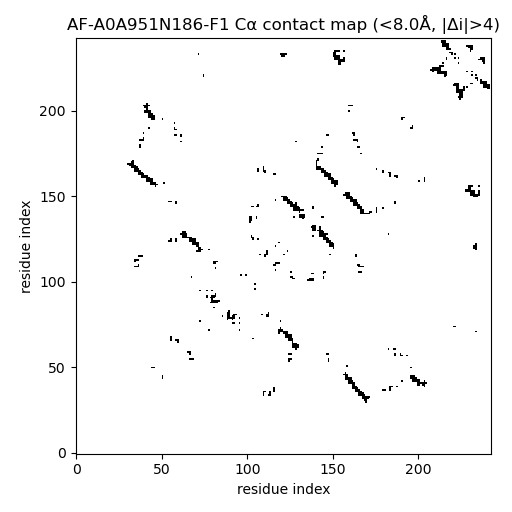 1
ATOM 1691 O O . GLU A 1 223 ? 3.055 13.183 -15.314 1.00 85.94 223 GLU A O 1
ATOM 1696 N N . ALA A 1 224 ? 4.660 13.072 -16.873 1.00 79.25 224 ALA A N 1
ATOM 1697 C CA . ALA A 1 224 ? 5.736 13.073 -15.880 1.00 79.25 224 ALA A CA 1
ATOM 1698 C C . ALA A 1 224 ? 5.976 14.467 -15.281 1.00 79.25 224 ALA A C 1
ATOM 1700 O O . ALA A 1 224 ? 5.946 15.489 -15.975 1.00 79.25 224 ALA A O 1
ATOM 1701 N N . GLY A 1 225 ? 6.314 14.491 -13.990 1.00 72.94 225 GLY A N 1
ATOM 1702 C CA . GLY A 1 225 ? 6.740 15.705 -13.282 1.00 72.94 225 GLY A CA 1
ATOM 1703 C C . GLY A 1 225 ? 8.190 16.100 -13.547 1.00 72.94 225 GLY A C 1
ATOM 1704 O O . GLY A 1 225 ? 8.580 17.230 -13.268 1.00 72.94 225 GLY A O 1
ATOM 1705 N N . SER A 1 226 ? 8.997 15.181 -14.088 1.00 76.06 226 SER A N 1
ATOM 1706 C CA . SER A 1 226 ? 10.400 15.421 -14.420 1.00 76.06 226 SER A CA 1
ATOM 1707 C C . SER A 1 226 ? 10.656 15.340 -15.922 1.00 76.06 226 SER A C 1
ATOM 1709 O O . SER A 1 226 ? 10.163 14.448 -16.611 1.00 76.06 226 SER A O 1
ATOM 1711 N N . ALA A 1 227 ? 11.478 16.259 -16.438 1.00 74.38 227 ALA A N 1
ATOM 1712 C CA . ALA A 1 227 ? 11.975 16.231 -17.818 1.00 74.38 227 ALA A CA 1
ATOM 1713 C C . ALA A 1 227 ? 13.045 15.159 -18.057 1.00 74.38 227 ALA A C 1
ATOM 1715 O O . ALA A 1 227 ? 13.396 14.894 -19.207 1.00 74.38 227 ALA A O 1
ATOM 1716 N N . SER A 1 228 ? 13.557 14.540 -16.990 1.00 78.44 228 SER A N 1
ATOM 1717 C CA . SER A 1 228 ? 14.489 13.417 -17.073 1.00 78.44 228 SER A CA 1
ATOM 1718 C C . SER A 1 228 ? 13.803 12.048 -17.049 1.00 78.44 228 SER A C 1
ATOM 1720 O O . SER A 1 228 ? 14.507 11.046 -17.100 1.00 78.44 228 SER A O 1
ATOM 1722 N N . ALA A 1 229 ? 12.470 11.980 -16.953 1.00 82.75 229 ALA A N 1
ATOM 1723 C CA . ALA A 1 229 ? 11.743 10.714 -16.888 1.00 82.75 229 ALA A CA 1
ATOM 1724 C C . ALA A 1 229 ? 11.851 9.929 -18.211 1.00 82.75 229 ALA A C 1
ATOM 1726 O O . ALA A 1 229 ? 11.405 10.384 -19.263 1.00 82.75 229 ALA A O 1
ATOM 1727 N N . PHE A 1 230 ? 12.421 8.726 -18.167 1.00 87.62 230 PHE A N 1
ATOM 1728 C CA . PHE A 1 230 ? 12.502 7.803 -19.304 1.00 87.62 230 PHE A CA 1
ATOM 1729 C C . PHE A 1 230 ? 11.394 6.747 -19.281 1.00 87.62 230 PHE A C 1
ATOM 1731 O O . PHE A 1 230 ? 10.939 6.319 -20.346 1.00 87.62 230 PHE A O 1
ATOM 1738 N N . TYR A 1 231 ? 10.941 6.352 -18.091 1.00 90.19 231 TYR A N 1
ATOM 1739 C CA . TYR A 1 231 ? 9.899 5.353 -17.867 1.00 90.19 231 TYR A CA 1
ATOM 1740 C C . TYR A 1 231 ? 8.720 5.949 -17.098 1.00 90.19 231 TYR A C 1
ATOM 1742 O O . TYR A 1 231 ? 8.867 6.880 -16.313 1.00 90.19 231 TYR A O 1
ATOM 1750 N N . CYS A 1 232 ? 7.529 5.420 -17.358 1.00 90.06 232 CYS A N 1
ATOM 1751 C CA . CYS A 1 232 ? 6.308 5.814 -16.680 1.00 90.06 232 CYS A CA 1
ATOM 1752 C C . CYS A 1 232 ? 6.238 5.142 -15.303 1.00 90.06 232 CYS A C 1
ATOM 1754 O O . CYS A 1 232 ? 6.220 3.908 -15.260 1.00 90.06 232 CYS A O 1
ATOM 1756 N N . PRO A 1 233 ? 6.083 5.896 -14.201 1.00 89.81 233 PRO A N 1
ATOM 1757 C CA . PRO A 1 233 ? 6.071 5.318 -12.860 1.00 89.81 233 PRO A CA 1
ATOM 1758 C C . PRO A 1 233 ? 4.850 4.435 -12.589 1.00 89.81 233 PRO A C 1
ATOM 1760 O O . PRO A 1 233 ? 4.899 3.523 -11.769 1.00 89.81 233 PRO A O 1
ATOM 1763 N N . LYS A 1 234 ? 3.771 4.656 -13.349 1.00 90.69 234 LYS A N 1
ATOM 1764 C CA . LYS A 1 234 ? 2.507 3.927 -13.245 1.00 90.69 234 LYS A CA 1
ATOM 1765 C C . LYS A 1 234 ? 2.529 2.548 -13.911 1.00 90.69 234 LYS A C 1
ATOM 1767 O O . LYS A 1 234 ? 1.859 1.633 -13.446 1.00 90.69 234 LYS A O 1
ATOM 1772 N N . CYS A 1 235 ? 3.226 2.395 -15.040 1.00 89.75 235 CYS A N 1
ATOM 1773 C CA . CYS A 1 235 ? 3.140 1.166 -15.844 1.00 89.75 235 CYS A CA 1
ATOM 1774 C C . CYS A 1 235 ? 4.465 0.671 -16.440 1.00 89.75 235 CYS A C 1
ATOM 1776 O O . CYS A 1 235 ? 4.441 -0.253 -17.250 1.00 89.75 235 CYS A O 1
ATOM 1778 N N . GLY A 1 236 ? 5.597 1.309 -16.131 1.00 88.38 236 GLY A N 1
ATOM 1779 C CA . GLY A 1 236 ? 6.931 0.901 -16.587 1.00 88.38 236 GLY A CA 1
ATOM 1780 C C . GLY A 1 236 ? 7.203 1.096 -18.084 1.00 88.38 236 GLY A C 1
ATOM 1781 O O . GLY A 1 236 ? 8.279 0.763 -18.572 1.00 88.38 236 GLY A O 1
ATOM 1782 N N . MET A 1 237 ? 6.251 1.642 -18.847 1.00 90.25 237 MET A N 1
ATOM 1783 C CA . MET A 1 237 ? 6.414 1.881 -20.286 1.00 90.25 237 MET A CA 1
ATOM 1784 C C . MET A 1 237 ? 7.268 3.119 -20.540 1.00 90.25 237 MET A C 1
ATOM 1786 O O . MET A 1 237 ? 7.245 4.067 -19.758 1.00 90.25 237 MET A O 1
ATOM 1790 N N . ARG A 1 238 ? 7.994 3.143 -21.660 1.00 89.06 238 ARG A N 1
ATOM 1791 C CA . ARG A 1 238 ? 8.806 4.309 -22.024 1.00 89.06 238 ARG A CA 1
ATOM 1792 C C . ARG A 1 238 ? 7.947 5.550 -22.248 1.00 89.06 238 ARG A C 1
ATOM 1794 O O . ARG A 1 238 ? 6.918 5.498 -22.924 1.00 89.06 238 ARG A O 1
ATOM 1801 N N . MET A 1 239 ? 8.423 6.667 -21.716 1.00 89.50 239 MET A N 1
ATOM 1802 C CA . MET A 1 239 ? 7.835 7.983 -21.924 1.00 89.50 239 MET A CA 1
ATOM 1803 C C . MET A 1 239 ? 8.105 8.461 -23.353 1.00 89.50 239 MET A C 1
ATOM 1805 O O . MET A 1 239 ? 9.165 8.203 -23.930 1.00 89.50 239 MET A O 1
ATOM 1809 N N . VAL A 1 240 ? 7.147 9.185 -23.923 1.00 86.44 240 VAL A N 1
ATOM 1810 C CA . VAL A 1 240 ? 7.279 9.866 -25.211 1.00 86.44 240 VAL A CA 1
ATOM 1811 C C . VAL A 1 240 ? 7.173 11.372 -25.003 1.00 86.44 240 VAL A C 1
ATOM 1813 O O . VAL A 1 240 ? 6.511 11.848 -24.082 1.00 86.44 240 VAL A O 1
ATOM 1816 N N . ARG A 1 241 ? 7.842 12.152 -25.856 1.00 79.06 241 ARG A N 1
ATOM 1817 C CA . ARG A 1 241 ? 7.630 13.604 -25.875 1.00 79.06 241 ARG A CA 1
ATOM 1818 C C . ARG A 1 241 ? 6.226 13.874 -26.399 1.00 79.06 241 ARG A C 1
ATOM 1820 O O . ARG A 1 241 ? 5.901 13.422 -27.495 1.00 79.06 241 ARG A O 1
ATOM 1827 N N . GLY A 1 242 ? 5.421 14.579 -25.607 1.00 66.25 242 GLY A N 1
ATOM 1828 C CA . GLY A 1 242 ? 4.142 15.108 -26.056 1.00 66.25 242 GLY A CA 1
ATOM 1829 C C . GLY A 1 242 ? 4.377 16.041 -27.241 1.00 66.25 242 GLY A C 1
ATOM 1830 O O . GLY A 1 242 ? 5.309 16.848 -27.220 1.00 66.25 242 GLY A O 1
ATOM 1831 N N . THR A 1 243 ? 3.591 15.855 -28.296 1.00 52.97 243 THR A N 1
ATOM 1832 C CA . THR A 1 243 ? 3.523 16.771 -29.443 1.00 52.97 243 THR A CA 1
ATOM 1833 C C . THR A 1 243 ? 2.822 18.060 -29.072 1.00 52.97 243 THR A C 1
ATOM 1835 O O . THR A 1 243 ? 1.783 17.948 -28.383 1.00 52.97 243 THR A O 1
#

Nearest PDB structures (foldseek):
  8aya-assembly1_A  TM=3.564E-01  e=1.646E-01  Citrus sinensis
  5ur4-assembly1_A  TM=5.093E-01  e=4.276E-01  Arabidopsis thaliana
  5mmq-assembly1_B  TM=3.841E-01  e=2.989E-01  Citrus sinensis
  8ay9-assembly1_A  TM=2.945E-01  e=6.333E-02  Citrus sinensis
  7tmu-assembly4_D  TM=3.642E-01  e=7.766E-01  Yersinia pestis CO92

Secondary structure (DSSP, 8-state):
-------PPPPPPPPPPPP------PPP-----EEEEEEPPPEEE-S-HHHHHHHHHHHGGG-SS--EEEPPPPGGGTT----TT-HHHHHHHHHHTTTS-HHHHHHHHHHHHTTS--TTT-EEEEEEEES-B-TTSPBPTT-EEEEEEEEE-TTT-PEEEEEEEEEEES---HHHHHHHHHHHHHHHHHHHHTT-EEEE-S-SSPPP--S--SEEETTT-PBPS-TT--B-TTT-PBEEE--

Solvent-accessible surface area (backbone atoms only — not comparable to full-atom values): 13802 Å² total; per-residue (Å²): 142,82,86,81,80,81,81,81,81,78,82,78,79,81,78,79,81,77,85,79,78,78,81,80,81,79,83,88,84,86,88,70,72,50,72,50,64,54,66,55,72,12,31,27,26,62,73,41,74,70,58,64,71,44,50,46,70,57,41,42,88,58,33,79,43,80,63,46,74,44,70,39,46,55,77,95,41,59,72,39,33,76,51,77,92,41,58,69,27,26,52,39,32,52,65,75,44,64,89,51,53,49,48,54,46,51,35,51,45,46,20,45,71,64,68,70,44,56,46,67,32,27,32,38,29,31,28,41,54,43,72,54,56,47,99,84,48,34,60,38,36,65,15,33,24,33,35,40,38,31,34,24,35,30,73,82,34,28,31,37,38,24,21,36,36,25,37,37,35,70,65,78,54,83,62,46,60,60,52,49,53,52,50,40,52,48,48,45,50,36,50,56,70,67,67,54,56,79,46,78,39,97,61,65,64,82,74,81,73,52,69,79,39,56,32,26,20,83,85,79,64,51,70,37,36,45,77,75,47,45,18,26,34,66,76,49,44,61,43,38,78,59,129

pLDDT: mean 87.54, std 12.29, range [41.03, 98.12]

Foldseek 3Di:
DDDDDDDDDDDDDDDDDDDDDPPPPDDDDDFDKDKDKDKDFKFWFALDVVVVVCQLVLFVVQAPDRWDKAAAFAPVLLLQACDPVDVVSNVSVCVRCVPPFLLVNLFCNRCRVVVVDRSNQKIFTKHWRDADADPRRHGDQLTKIWGKIWWADQQPLTIIIMTMIMGITGDYDPCSVVVNVVSRVSRVVSVVVVVRTPGTDPGNDDPDQADFLQWAFPPRGDTGSDVNGQARGRPSGGIDRHD

Radius of gyration: 30.38 Å; Cα contacts (8 Å, |Δi|>4): 474; chains: 1; bounding box: 80×77×107 Å

Mean predicted aligned error: 8.9 Å

Sequence (243 aa):
MSFLRRKKSEPAPPPPPTPVHEEVTAQEYLLRLAYVARSSDGLRLAADP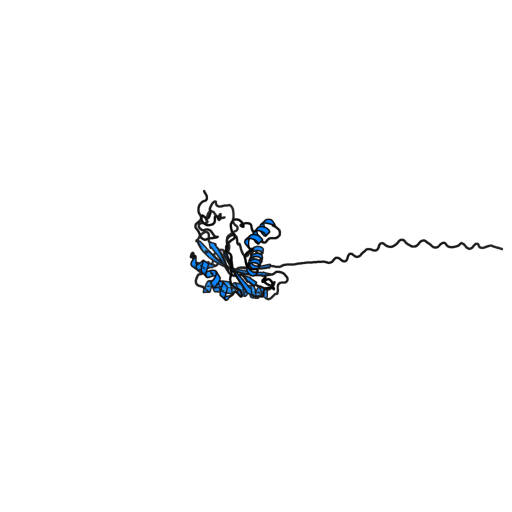SVAAAIPAIVEPLSQTPVEVVGPLPLEYSDASPAIERFNELQQWVLARREESPIVRHGLYVLEMTDALDMTVDTFACGLLHGDTDTSGYPEYNAIVGGLASHWDELSGELIVRAVVGWGGKGLRGDTERIGQKLLSSLYQQVLASGYSLGEAESARLPSIGQRSGLTCAHCGFEAGSASAFYCPKCGMRMVRGT